Protein AF-A0A388TES0-F1 (afdb_monomer_lite)

Sequence (207 aa):
MWAAQKYGAENIFTVSFNYGQKHAVELDCAKTAAKLLGAAAHWVLNIPALKQIGDSALLTSADVNESKDGLPASFVPARNIIFLSQAAALAYKLDCANLITGVSEADYSGYPDCRGQTLKLLEQTLNAGLEANLEIVMPLLRKNKAEIWEMARQCGGTDGVELIREHTHTCYNGDHTTRHEWGYGCAKCPACQLRRKGYAEFRAKVK

InterPro domains:
  IPR014729 Rossmann-like alpha/beta/alpha sandwich fold [G3DSA:3.40.50.620] (1-207)
  IPR018317 Queuosine biosynthesis protein QueC [MF_01633] (2-207)
  IPR018317 Queuosine biosynthesis protein QueC [PF06508] (4-202)
  IPR018317 Queuosine biosynthesis protein QueC [PIRSF006293] (2-204)
  IPR018317 Queuosine biosynthesis protein QueC [PTHR42914] (9-205)
  IPR018317 Queuosine biosynthesis protein QueC [TIGR00364] (2-195)
  IPR018317 Queuosine biosynthesis protein QueC [cd01995] (2-202)

Secondary structure (DSSP, 8-state):
-HHHHHH-GGG-EEEEEES--S-THHHHHHHHHHHHTT-SEEEEEE-THHHHH---TTSSS--TT--BTTB-TT--TTHHHHHHHHHHHHHHHTT-SEEE----STT-SS-GGGSHHHHHHHHHHHHHHHT---EEE-TTTT--HHHHHHHHHHHHHHHHHHHHHHH----TT---SSEETTEES-S-SHHHHHHHHHHHHHHHH--

pLDDT: mean 88.17, std 15.06, range [42.84, 98.38]

Foldseek 3Di:
DVCCLVPNQLLAEEEAEAQPFLACLQVQLSQVLNVVSNHNYYYYHYRPVQVVQQPACSNPVDDQPDDDPQATSRDGALVLLVVVLVQLVVCLVVVHQEDEDAQEPQVDSPHPNSDPVNVVVSQVVSCVVSVGNHDYHHPHHHPALLRVLVVQCVRPNPVSQVSCQQRHDFESVNFQPDHDPLHTYPCPDPRNVRSVVSVVVNVVVVD

Organism: Termititenax aidoneus (NCBI:txid2218524)

Radius of gyration: 17.1 Å; chains: 1; bounding box: 39×45×46 Å

Structure (mmCIF, N/CA/C/O backbone):
data_AF-A0A388TES0-F1
#
_entry.id   AF-A0A388TES0-F1
#
loop_
_atom_site.group_PDB
_atom_site.id
_atom_site.type_symbol
_atom_site.label_atom_id
_atom_site.label_alt_id
_atom_site.label_comp_id
_atom_site.label_asym_id
_atom_site.label_entity_id
_atom_site.label_seq_id
_atom_site.pdbx_PDB_ins_code
_atom_site.Cartn_x
_atom_site.Cartn_y
_atom_site.Cartn_z
_atom_site.occupancy
_atom_site.B_iso_or_equiv
_atom_site.auth_seq_id
_atom_site.auth_comp_id
_atom_site.auth_asym_id
_atom_site.auth_atom_id
_atom_site.pdbx_PDB_model_num
ATOM 1 N N . MET A 1 1 ? -5.553 -7.276 -1.830 1.00 93.69 1 MET A N 1
ATOM 2 C CA . MET A 1 1 ? -5.655 -8.748 -1.952 1.00 93.69 1 MET A CA 1
ATOM 3 C C . MET A 1 1 ? -5.394 -9.451 -0.633 1.00 93.69 1 MET A C 1
ATOM 5 O O . MET A 1 1 ? -6.370 -9.858 -0.035 1.00 93.69 1 MET A O 1
ATOM 9 N N . TRP A 1 2 ? -4.157 -9.527 -0.124 1.00 96.69 2 TRP A N 1
ATOM 10 C CA . TRP A 1 2 ? -3.878 -10.225 1.148 1.00 96.69 2 TRP A CA 1
ATOM 11 C C . TRP A 1 2 ? -4.782 -9.799 2.311 1.00 96.69 2 TRP A C 1
ATOM 13 O O . TRP A 1 2 ? -5.365 -10.642 2.979 1.00 96.69 2 TRP A O 1
ATOM 23 N N . ALA A 1 3 ? -4.951 -8.487 2.506 1.00 96.62 3 ALA A N 1
ATOM 24 C CA . ALA A 1 3 ? -5.841 -7.963 3.539 1.00 96.62 3 ALA A CA 1
ATOM 25 C C . ALA A 1 3 ? -7.297 -8.412 3.327 1.00 96.62 3 ALA A C 1
ATOM 27 O O . ALA A 1 3 ? -7.918 -8.904 4.256 1.00 96.62 3 ALA A O 1
ATOM 28 N N . ALA A 1 4 ? -7.810 -8.324 2.096 1.00 95.31 4 ALA A N 1
ATOM 29 C CA . ALA A 1 4 ? -9.161 -8.771 1.755 1.00 95.31 4 ALA A CA 1
ATOM 30 C C . ALA A 1 4 ? -9.350 -10.284 1.969 1.00 95.31 4 ALA A C 1
ATOM 32 O O . ALA A 1 4 ? -10.379 -10.700 2.480 1.00 95.31 4 ALA A O 1
ATOM 33 N N . GLN A 1 5 ? -8.344 -11.106 1.654 1.00 95.19 5 GLN A N 1
ATOM 34 C CA . GLN A 1 5 ? -8.377 -12.547 1.927 1.00 95.19 5 GLN A CA 1
ATOM 35 C C . GLN A 1 5 ? -8.381 -12.848 3.433 1.00 95.19 5 GLN A C 1
ATOM 37 O O . GLN A 1 5 ? -9.033 -13.791 3.866 1.00 95.19 5 GLN A O 1
ATOM 42 N N . LYS A 1 6 ? -7.636 -12.069 4.228 1.00 96.31 6 LYS A N 1
ATOM 43 C CA . LYS A 1 6 ? -7.495 -12.286 5.673 1.00 96.31 6 LYS A CA 1
ATOM 44 C C . LYS A 1 6 ? -8.681 -11.752 6.484 1.00 96.31 6 LYS A C 1
ATOM 46 O O . LYS A 1 6 ? -9.046 -12.375 7.473 1.00 96.31 6 LYS A O 1
ATOM 51 N N . TYR A 1 7 ? -9.234 -10.605 6.098 1.00 96.62 7 TYR A N 1
ATOM 52 C CA . TYR A 1 7 ? -10.213 -9.861 6.898 1.00 96.62 7 TYR A CA 1
ATOM 53 C C . TYR A 1 7 ? -11.594 -9.726 6.230 1.00 96.62 7 TYR A C 1
ATOM 55 O O . TYR A 1 7 ? -12.511 -9.230 6.873 1.00 96.62 7 TYR A O 1
ATOM 63 N N . GLY A 1 8 ? -11.767 -10.164 4.977 1.00 97.00 8 GLY A N 1
ATOM 64 C CA . GLY A 1 8 ? -12.963 -9.889 4.166 1.00 97.00 8 GLY A CA 1
ATOM 65 C C . GLY A 1 8 ? -12.872 -8.520 3.487 1.00 97.00 8 GLY A C 1
ATOM 66 O O . GLY A 1 8 ? -12.461 -7.543 4.110 1.00 97.00 8 GLY A O 1
ATOM 67 N N . ALA A 1 9 ? -13.195 -8.436 2.194 1.00 95.62 9 ALA A N 1
ATOM 68 C CA . ALA A 1 9 ? -13.039 -7.209 1.400 1.00 95.62 9 ALA A CA 1
ATOM 69 C C . ALA A 1 9 ? -13.943 -6.067 1.899 1.00 95.62 9 ALA A C 1
ATOM 71 O O . ALA A 1 9 ? -13.518 -4.913 1.975 1.00 95.62 9 ALA A O 1
ATOM 72 N N . GLU A 1 10 ? -15.151 -6.421 2.323 1.00 96.12 10 GLU A N 1
ATOM 73 C CA . GLU A 1 10 ? -16.168 -5.558 2.916 1.00 96.12 10 GLU A CA 1
ATOM 74 C C . GLU A 1 10 ? -15.759 -4.955 4.268 1.00 96.12 10 GLU A C 1
ATOM 76 O O . GLU A 1 10 ? -16.360 -3.978 4.702 1.00 96.12 10 GLU A O 1
ATOM 81 N N . ASN A 1 11 ? -14.711 -5.491 4.905 1.00 97.31 11 ASN A N 1
ATOM 82 C CA . ASN A 1 11 ? -14.130 -4.959 6.143 1.00 97.31 11 ASN A CA 1
ATOM 83 C C . ASN A 1 11 ? -12.851 -4.145 5.887 1.00 97.31 11 ASN A C 1
ATOM 85 O O . ASN A 1 11 ? -12.180 -3.715 6.825 1.00 97.31 11 ASN A O 1
ATOM 89 N N . ILE A 1 12 ? -12.472 -3.939 4.620 1.00 98.00 12 ILE A N 1
ATOM 90 C CA . ILE A 1 12 ? -11.289 -3.160 4.259 1.00 98.00 12 ILE A CA 1
ATOM 91 C C . ILE A 1 12 ? -11.680 -1.733 3.900 1.00 98.00 12 ILE A C 1
ATOM 93 O O . ILE A 1 12 ? -12.309 -1.474 2.874 1.00 98.00 12 ILE A O 1
ATOM 97 N N . PHE A 1 13 ? -11.175 -0.786 4.682 1.00 98.31 13 PHE A N 1
ATOM 98 C CA . PHE A 1 13 ? -11.109 0.620 4.307 1.00 98.31 13 PHE A CA 1
ATOM 99 C C . PHE A 1 13 ? -9.715 0.931 3.774 1.00 98.31 13 PHE A C 1
ATOM 101 O O . PHE A 1 13 ? -8.704 0.529 4.348 1.00 98.31 13 PHE A O 1
ATOM 108 N N . THR A 1 14 ? -9.647 1.648 2.658 1.00 98.25 14 THR A N 1
ATOM 109 C CA . THR A 1 14 ? -8.373 2.071 2.068 1.00 98.25 14 THR A CA 1
ATOM 110 C C . THR A 1 14 ? -8.216 3.578 2.181 1.00 98.25 14 THR A C 1
ATOM 112 O O . THR A 1 14 ? -9.202 4.314 2.140 1.00 98.25 14 THR A O 1
ATOM 115 N N . VAL A 1 15 ? -6.975 4.042 2.315 1.00 98.00 15 VAL A N 1
ATOM 116 C CA . VAL A 1 15 ? -6.645 5.466 2.356 1.00 98.00 15 VAL A CA 1
ATOM 117 C C . VAL A 1 15 ? -5.480 5.768 1.421 1.00 98.00 15 VAL A C 1
ATOM 119 O O . VAL A 1 15 ? -4.473 5.061 1.408 1.00 98.00 15 VAL A O 1
ATOM 122 N N . SER A 1 16 ? -5.630 6.833 0.644 1.00 96.62 16 SER A N 1
ATOM 123 C CA . SER A 1 16 ? -4.576 7.463 -0.139 1.00 96.62 16 SER A CA 1
ATOM 124 C C . SER A 1 16 ? -4.289 8.860 0.394 1.00 96.62 16 SER A C 1
ATOM 126 O O . SER A 1 16 ? -5.159 9.531 0.949 1.00 96.62 16 SER A O 1
ATOM 128 N N . PHE A 1 17 ? -3.056 9.312 0.193 1.00 93.75 17 PHE A N 1
ATOM 129 C CA . PHE A 1 17 ? -2.595 10.616 0.644 1.00 93.75 17 PHE A CA 1
ATOM 130 C C . PHE A 1 17 ? -2.293 11.502 -0.555 1.00 93.75 17 PHE A C 1
ATOM 132 O O . PHE A 1 17 ? -1.447 11.172 -1.384 1.00 93.75 17 PHE A O 1
ATOM 139 N N . ASN A 1 18 ? -2.971 12.640 -0.631 1.00 91.38 18 ASN A N 1
ATOM 140 C CA . ASN A 1 18 ? -2.678 13.684 -1.597 1.00 91.38 18 ASN A CA 1
ATOM 141 C C . ASN A 1 18 ? -1.866 14.780 -0.907 1.00 91.38 18 ASN A C 1
ATOM 143 O O . ASN A 1 18 ? -2.406 15.622 -0.194 1.00 91.38 18 ASN A O 1
ATOM 147 N N . TYR A 1 19 ? -0.557 14.758 -1.101 1.00 85.62 19 TYR A N 1
ATOM 148 C CA . TYR A 1 19 ? 0.393 15.671 -0.472 1.00 85.62 19 TYR A CA 1
ATOM 149 C C . TYR A 1 19 ? 1.052 16.616 -1.484 1.00 85.62 19 TYR A C 1
ATOM 151 O O . TYR A 1 19 ? 2.100 17.200 -1.213 1.00 85.62 19 TYR A O 1
ATOM 159 N N . GLY A 1 20 ? 0.424 16.791 -2.651 1.00 76.62 20 GLY A N 1
ATOM 160 C CA . GLY A 1 20 ? 0.941 17.631 -3.729 1.00 76.62 20 GLY A CA 1
ATOM 161 C C . GLY A 1 20 ? 1.963 16.926 -4.620 1.00 76.62 20 GLY A C 1
ATOM 162 O O . GLY A 1 20 ? 2.784 17.603 -5.238 1.00 76.62 20 GLY A O 1
ATOM 163 N N . GLN A 1 21 ? 1.923 15.591 -4.683 1.00 74.69 21 GLN A N 1
ATOM 164 C CA . GLN A 1 21 ? 2.727 14.810 -5.619 1.00 74.69 21 GLN A CA 1
ATOM 165 C C . GLN A 1 21 ? 2.474 15.221 -7.082 1.00 74.69 21 GLN A C 1
ATOM 167 O O . GLN A 1 21 ? 1.373 15.617 -7.461 1.00 74.69 21 GLN A O 1
ATOM 172 N N . LYS A 1 22 ? 3.512 15.097 -7.917 1.00 68.00 22 LYS A N 1
ATOM 173 C CA . LYS A 1 22 ? 3.552 15.602 -9.302 1.00 68.00 22 LYS A CA 1
ATOM 174 C C . LYS A 1 22 ? 2.478 15.013 -10.227 1.00 68.00 22 LYS A C 1
ATOM 176 O O . LYS A 1 22 ? 2.020 15.696 -11.139 1.00 68.00 22 LYS A O 1
ATOM 181 N N . HIS A 1 23 ? 2.088 13.758 -10.014 1.00 69.88 23 HIS A N 1
ATOM 182 C CA . HIS A 1 23 ? 1.154 13.047 -10.883 1.00 69.88 23 HIS A CA 1
ATOM 183 C C . HIS A 1 23 ? -0.004 12.465 -10.069 1.00 69.88 23 HIS A C 1
ATOM 185 O O . HIS A 1 23 ? 0.215 11.683 -9.150 1.00 69.88 23 HIS A O 1
ATOM 191 N N . ALA A 1 24 ? -1.239 12.803 -10.448 1.00 82.00 24 ALA A N 1
ATOM 192 C CA . ALA A 1 24 ? -2.453 12.284 -9.809 1.00 82.00 24 ALA A CA 1
ATOM 193 C C . ALA A 1 24 ? -2.760 10.816 -10.169 1.00 82.00 24 ALA A C 1
ATOM 195 O O . ALA A 1 24 ? -3.591 10.183 -9.525 1.00 82.00 24 ALA A O 1
ATOM 196 N N . VAL A 1 25 ? -2.051 10.256 -11.156 1.00 90.44 25 VAL A N 1
ATOM 197 C CA . VAL A 1 25 ? -2.278 8.904 -11.687 1.00 90.44 25 VAL A CA 1
ATOM 198 C C . VAL A 1 25 ? -2.236 7.810 -10.618 1.00 90.44 25 VAL A C 1
ATOM 200 O O . VAL A 1 25 ? -2.973 6.831 -10.707 1.00 90.44 25 VAL A O 1
ATOM 203 N N . GLU A 1 26 ? -1.418 7.972 -9.575 1.00 90.25 26 GLU A N 1
ATOM 204 C CA . GLU A 1 26 ? -1.367 7.008 -8.475 1.00 90.25 26 GLU A CA 1
ATOM 205 C C . GLU A 1 26 ? -2.658 6.986 -7.647 1.00 90.25 26 GLU A C 1
ATOM 207 O O . GLU A 1 26 ? -3.070 5.914 -7.206 1.00 90.25 26 GLU A O 1
ATOM 212 N N . LEU A 1 27 ? -3.327 8.135 -7.485 1.00 93.44 27 LEU A N 1
ATOM 213 C CA . LEU A 1 27 ? -4.602 8.241 -6.773 1.00 93.44 27 LEU A CA 1
ATOM 214 C C . LEU A 1 27 ? -5.725 7.602 -7.595 1.00 93.44 27 LEU A C 1
ATOM 216 O O . LEU A 1 27 ? -6.541 6.859 -7.050 1.00 93.44 27 LEU A O 1
ATOM 220 N N . ASP A 1 28 ? -5.725 7.819 -8.912 1.00 94.12 28 ASP A N 1
ATOM 221 C CA . ASP A 1 28 ? -6.692 7.198 -9.823 1.00 94.12 28 ASP A CA 1
ATOM 222 C C . ASP A 1 28 ? -6.534 5.671 -9.864 1.00 94.12 28 ASP A C 1
ATOM 224 O O . ASP A 1 28 ? -7.521 4.929 -9.783 1.00 94.12 28 ASP A O 1
ATOM 228 N N . CYS A 1 29 ? -5.289 5.185 -9.910 1.00 95.88 29 CYS A N 1
ATOM 229 C CA . CYS A 1 29 ? -4.985 3.759 -9.812 1.00 95.88 29 CYS A CA 1
ATOM 230 C C . CYS A 1 29 ? -5.419 3.187 -8.458 1.00 95.88 29 CYS A C 1
ATOM 232 O O . CYS A 1 29 ? -6.066 2.144 -8.417 1.00 95.88 29 CYS A O 1
ATOM 234 N N . ALA A 1 30 ? -5.120 3.870 -7.347 1.00 95.81 30 ALA A N 1
ATOM 235 C CA . ALA A 1 30 ? -5.493 3.418 -6.007 1.00 95.81 30 ALA A CA 1
ATOM 236 C C . ALA A 1 30 ? -7.015 3.310 -5.843 1.00 95.81 30 ALA A C 1
ATOM 238 O O . ALA A 1 30 ? -7.511 2.288 -5.364 1.00 95.81 30 ALA A O 1
ATOM 239 N N . LYS A 1 31 ? -7.762 4.311 -6.319 1.00 96.19 31 LYS A N 1
ATOM 240 C CA . LYS A 1 31 ? -9.229 4.298 -6.334 1.00 96.19 31 LYS A CA 1
ATOM 241 C C . LYS A 1 31 ? -9.777 3.140 -7.169 1.00 96.19 31 LYS A C 1
ATOM 243 O O . LYS A 1 31 ? -10.697 2.445 -6.736 1.00 96.19 31 LYS A O 1
ATOM 248 N N . THR A 1 32 ? -9.207 2.918 -8.352 1.00 96.81 32 THR A N 1
ATOM 249 C CA . THR A 1 32 ? -9.606 1.823 -9.249 1.00 96.81 32 THR A CA 1
ATOM 250 C C . THR A 1 32 ? -9.333 0.463 -8.612 1.00 96.81 32 THR A C 1
ATOM 252 O O . THR A 1 32 ? -10.2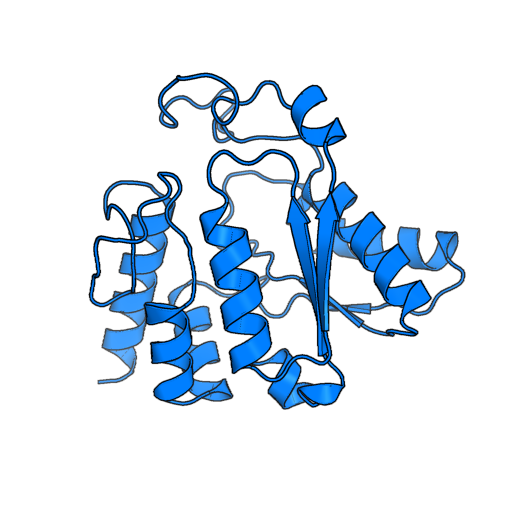32 -0.372 -8.537 1.00 96.81 32 THR A O 1
ATOM 255 N N . ALA A 1 33 ? -8.130 0.257 -8.076 1.00 96.06 33 ALA A N 1
ATOM 256 C CA . ALA A 1 33 ? -7.746 -0.977 -7.406 1.00 96.06 33 ALA A CA 1
ATOM 257 C C . ALA A 1 33 ? -8.608 -1.251 -6.165 1.00 96.06 33 ALA A C 1
ATOM 259 O O . ALA A 1 33 ? -9.054 -2.380 -5.980 1.00 96.06 33 ALA A O 1
ATOM 260 N N . ALA A 1 34 ? -8.897 -0.237 -5.342 1.00 96.69 34 ALA A N 1
ATOM 261 C CA . ALA A 1 34 ? -9.775 -0.377 -4.179 1.00 96.69 34 ALA A CA 1
ATOM 262 C C . ALA A 1 34 ? -11.180 -0.852 -4.582 1.00 96.69 34 ALA A C 1
ATOM 264 O O . ALA A 1 34 ? -11.711 -1.781 -3.974 1.00 96.69 34 ALA A O 1
ATOM 265 N N . LYS A 1 35 ? -11.745 -0.273 -5.652 1.00 96.94 35 LYS A N 1
ATOM 266 C CA . LYS A 1 35 ? -13.044 -0.684 -6.201 1.00 96.94 35 LYS A CA 1
ATOM 267 C C . LYS A 1 35 ? -13.019 -2.124 -6.720 1.00 96.94 35 LYS A C 1
ATOM 269 O O . LYS A 1 35 ? -13.906 -2.898 -6.385 1.00 96.94 35 LYS A O 1
ATOM 274 N N . LEU A 1 36 ? -12.016 -2.484 -7.524 1.00 96.25 36 LEU A N 1
ATOM 275 C CA . LEU A 1 36 ? -11.888 -3.833 -8.093 1.00 96.25 36 LEU A CA 1
ATOM 276 C C . LEU A 1 36 ? -11.682 -4.907 -7.018 1.00 96.25 36 LEU A C 1
ATOM 278 O O . LEU A 1 36 ? -12.119 -6.039 -7.188 1.00 96.25 36 LEU A O 1
ATOM 282 N N . LEU A 1 37 ? -11.039 -4.547 -5.908 1.00 95.44 37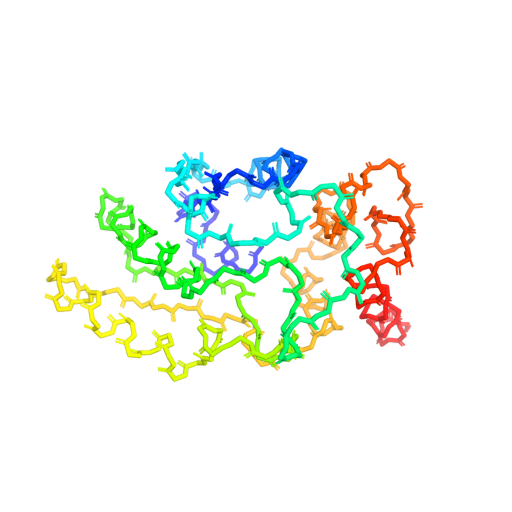 LEU A N 1
ATOM 283 C CA . LEU A 1 37 ? -10.821 -5.434 -4.766 1.00 95.44 37 LEU A CA 1
ATOM 284 C C . LEU A 1 37 ? -12.003 -5.486 -3.789 1.00 95.44 37 LEU A C 1
ATOM 286 O O . LEU A 1 37 ? -11.906 -6.211 -2.803 1.00 95.44 37 LEU A O 1
ATOM 290 N N . GLY A 1 38 ? -13.082 -4.734 -4.035 1.00 96.75 38 GLY A N 1
ATOM 291 C CA . GLY A 1 38 ? -14.282 -4.740 -3.197 1.00 96.75 38 GLY A CA 1
ATOM 292 C C . GLY A 1 38 ? -14.112 -4.067 -1.833 1.00 96.75 38 GLY A C 1
ATOM 293 O O . GLY A 1 38 ? -14.826 -4.425 -0.903 1.00 96.75 38 GLY A O 1
ATOM 294 N N . ALA A 1 39 ? -13.171 -3.126 -1.691 1.00 97.44 39 ALA A N 1
ATOM 295 C CA . ALA A 1 39 ? -12.990 -2.390 -0.440 1.00 97.44 39 ALA A CA 1
ATOM 296 C C . ALA A 1 39 ? -14.262 -1.608 -0.066 1.00 97.44 39 ALA A C 1
ATOM 298 O O . ALA A 1 39 ? -14.888 -0.985 -0.926 1.00 97.44 39 ALA A O 1
ATOM 299 N N . ALA A 1 40 ? -14.591 -1.580 1.226 1.00 97.62 40 ALA A N 1
ATOM 300 C CA . ALA A 1 40 ? -15.771 -0.914 1.775 1.00 97.62 40 ALA A CA 1
ATOM 301 C C . ALA A 1 40 ? -15.815 0.582 1.435 1.00 97.62 40 ALA A C 1
ATOM 303 O O . ALA A 1 40 ? -16.859 1.134 1.087 1.00 97.62 40 ALA A O 1
ATOM 304 N N . ALA A 1 41 ? -14.657 1.243 1.516 1.00 97.56 41 ALA A N 1
ATOM 305 C CA . ALA A 1 41 ? -14.484 2.611 1.057 1.00 97.56 41 ALA A CA 1
ATOM 306 C C . ALA A 1 41 ? -13.027 2.913 0.688 1.00 97.56 41 ALA A C 1
ATOM 308 O O . ALA A 1 41 ? -12.080 2.254 1.136 1.00 97.56 41 ALA A O 1
ATOM 309 N N . HIS A 1 42 ? -12.858 3.977 -0.094 1.00 98.06 42 HIS A N 1
ATOM 310 C CA . HIS A 1 42 ? -11.566 4.571 -0.404 1.00 98.06 42 HIS A CA 1
ATOM 311 C C . HIS A 1 42 ? -11.556 6.047 -0.001 1.00 98.06 42 HIS A C 1
ATOM 313 O O . HIS A 1 42 ? -12.302 6.853 -0.557 1.00 98.06 42 HIS A O 1
ATOM 319 N N . TRP A 1 43 ? -10.710 6.390 0.967 1.00 97.88 43 TRP A N 1
ATOM 320 C CA . TRP A 1 43 ? -10.511 7.748 1.460 1.00 97.88 43 TRP A CA 1
ATOM 321 C C . TRP A 1 43 ? -9.313 8.395 0.775 1.00 97.88 43 TRP A C 1
ATOM 323 O O . TRP A 1 43 ? -8.289 7.753 0.564 1.00 97.88 43 TRP A O 1
ATOM 333 N N . VAL A 1 44 ? -9.410 9.693 0.499 1.00 96.56 44 VAL A N 1
ATOM 334 C CA . VAL A 1 44 ? -8.264 10.506 0.081 1.00 96.56 44 VAL A CA 1
ATOM 335 C C . VAL A 1 44 ? -8.080 11.619 1.103 1.00 96.56 44 VAL A C 1
ATOM 337 O O . VAL A 1 44 ? -8.946 12.480 1.246 1.00 96.56 44 VAL A O 1
ATOM 340 N N . LEU A 1 45 ? -6.964 11.589 1.832 1.00 95.62 45 LEU A N 1
ATOM 341 C CA . LEU A 1 45 ? -6.603 12.620 2.802 1.00 95.62 45 LEU A CA 1
ATOM 342 C C . LEU A 1 45 ? -5.637 13.617 2.158 1.00 95.62 45 LEU A C 1
ATOM 344 O O . LEU A 1 45 ? -4.583 13.236 1.647 1.00 95.62 45 LEU A O 1
ATOM 348 N N . ASN A 1 46 ? -6.001 14.898 2.180 1.00 93.31 46 ASN A N 1
ATOM 349 C CA . ASN A 1 46 ? -5.166 15.972 1.648 1.00 93.31 46 ASN A CA 1
ATOM 350 C C . ASN A 1 46 ? -4.182 16.460 2.722 1.00 93.31 46 ASN A C 1
ATOM 352 O O . ASN A 1 46 ? -4.603 16.874 3.798 1.00 93.31 46 ASN A O 1
ATOM 356 N N . ILE A 1 47 ? -2.884 16.467 2.411 1.00 90.50 47 ILE A N 1
ATOM 357 C CA . ILE A 1 47 ? -1.799 16.871 3.318 1.00 90.50 47 ILE A CA 1
ATOM 358 C C . ILE A 1 47 ? -0.921 17.939 2.644 1.00 90.50 47 ILE A C 1
ATOM 360 O O . ILE A 1 47 ? 0.258 17.707 2.362 1.00 90.50 47 ILE A O 1
ATOM 364 N N . PRO A 1 48 ? -1.467 19.133 2.355 1.00 83.62 48 PRO A N 1
ATOM 365 C CA . PRO A 1 48 ? -0.744 20.171 1.620 1.00 83.62 48 PRO A CA 1
ATOM 366 C C . PRO A 1 48 ? 0.494 20.693 2.363 1.00 83.62 48 PRO A C 1
ATOM 368 O O . PRO A 1 48 ? 1.417 21.192 1.727 1.00 83.62 48 PRO A O 1
ATOM 371 N N . ALA A 1 49 ? 0.551 20.550 3.692 1.00 85.06 49 ALA A N 1
ATOM 372 C CA . ALA A 1 49 ? 1.702 20.961 4.496 1.00 85.06 49 ALA A CA 1
ATOM 373 C C . ALA A 1 49 ? 2.999 20.233 4.098 1.00 85.06 49 ALA A C 1
ATOM 375 O O . ALA A 1 49 ? 4.068 20.833 4.124 1.00 85.06 49 ALA A O 1
ATOM 376 N N . LEU A 1 50 ? 2.927 18.975 3.646 1.00 83.00 50 LEU A N 1
ATOM 377 C CA . LEU A 1 50 ? 4.117 18.230 3.211 1.00 83.00 50 LEU A CA 1
ATOM 378 C C . LEU A 1 50 ? 4.781 18.843 1.973 1.00 83.00 50 LEU A C 1
ATOM 380 O O . LEU A 1 50 ? 5.998 18.759 1.837 1.00 83.00 50 LEU A O 1
ATOM 384 N N . LYS A 1 51 ? 4.006 19.509 1.110 1.00 78.00 51 LYS A N 1
ATOM 385 C CA . LYS A 1 51 ? 4.541 20.280 -0.018 1.00 78.00 51 LYS A CA 1
ATOM 386 C C . LYS A 1 51 ? 5.328 21.511 0.443 1.00 78.00 51 LYS A C 1
ATOM 388 O O . LYS A 1 51 ? 6.238 21.931 -0.253 1.00 78.00 51 LYS A O 1
ATOM 393 N N . GLN A 1 52 ? 4.973 22.089 1.590 1.00 77.00 52 GLN A N 1
ATOM 394 C CA . GLN A 1 52 ? 5.674 23.245 2.162 1.00 77.00 52 GLN A CA 1
ATOM 395 C C . GLN A 1 52 ? 6.939 22.827 2.922 1.00 77.00 52 GLN A C 1
ATOM 397 O O . GLN A 1 52 ? 7.895 23.587 2.977 1.00 77.00 52 GLN A O 1
ATOM 402 N N . ILE A 1 53 ? 6.931 21.627 3.513 1.00 75.06 53 ILE A N 1
ATOM 403 C CA . ILE A 1 53 ? 8.052 21.074 4.288 1.00 75.06 53 ILE A CA 1
ATOM 404 C C . ILE A 1 53 ? 9.123 20.453 3.374 1.00 75.06 53 ILE A C 1
ATOM 406 O O . ILE A 1 53 ? 10.293 20.390 3.742 1.00 75.06 53 ILE A O 1
ATOM 410 N N . GLY A 1 54 ? 8.735 19.937 2.206 1.00 66.19 54 GLY A N 1
ATOM 411 C CA . GLY A 1 54 ? 9.659 19.289 1.280 1.00 66.19 54 GLY A CA 1
ATOM 412 C C . GLY A 1 54 ? 10.397 20.276 0.374 1.00 66.19 54 GLY A C 1
ATOM 413 O O . GLY A 1 54 ? 9.776 20.888 -0.484 1.00 66.19 54 GLY A O 1
ATOM 414 N N . ASP A 1 55 ? 11.730 20.302 0.443 1.00 58.19 55 ASP A N 1
ATOM 415 C CA . ASP A 1 55 ? 12.622 20.992 -0.518 1.00 58.19 55 ASP A CA 1
ATOM 416 C C . ASP A 1 55 ? 12.839 20.196 -1.836 1.00 58.19 55 ASP A C 1
ATOM 418 O O . ASP A 1 55 ? 13.828 20.362 -2.548 1.00 58.19 55 ASP A O 1
ATOM 422 N N . SER A 1 56 ? 11.948 19.251 -2.153 1.00 52.12 56 SER A N 1
ATOM 423 C CA . SER A 1 56 ? 12.230 18.119 -3.052 1.00 52.12 56 SER A CA 1
ATOM 424 C C . SER A 1 56 ? 11.997 18.436 -4.550 1.00 52.12 56 SER A C 1
ATOM 426 O O . SER A 1 56 ? 11.010 19.085 -4.900 1.00 52.12 56 SER A O 1
ATOM 428 N N . ALA A 1 57 ? 12.815 17.887 -5.462 1.00 48.12 57 ALA A N 1
ATOM 429 C CA . ALA A 1 57 ? 12.710 18.001 -6.932 1.00 48.12 57 ALA A CA 1
ATOM 430 C C . ALA A 1 57 ? 11.430 17.387 -7.548 1.00 48.12 57 ALA A C 1
ATOM 432 O O . ALA A 1 57 ? 11.232 17.409 -8.758 1.00 48.12 57 ALA A O 1
ATOM 433 N N . LEU A 1 58 ? 10.517 16.842 -6.737 1.00 45.31 58 LEU A N 1
ATOM 434 C CA . LEU A 1 58 ? 9.139 16.577 -7.172 1.00 45.31 58 LEU A CA 1
ATOM 435 C C . LEU A 1 58 ? 8.275 17.851 -7.226 1.00 45.31 58 LEU A C 1
ATOM 437 O O . LEU A 1 58 ? 7.161 17.801 -7.747 1.00 45.31 58 LEU A O 1
ATOM 441 N N . LEU A 1 59 ? 8.777 18.970 -6.693 1.00 46.38 59 LEU A N 1
ATOM 442 C CA . LEU A 1 59 ? 8.104 20.270 -6.605 1.00 46.38 59 LEU A CA 1
ATOM 443 C C . LEU A 1 59 ? 8.787 21.360 -7.450 1.00 46.38 59 LEU A C 1
ATOM 445 O O . LEU A 1 59 ? 8.190 22.410 -7.684 1.00 46.38 59 LEU A O 1
ATOM 449 N N . THR A 1 60 ? 9.992 21.094 -7.959 1.00 42.84 60 THR A N 1
ATOM 450 C CA . THR A 1 60 ? 10.741 21.929 -8.910 1.00 42.84 60 THR A CA 1
ATOM 451 C C . THR A 1 60 ? 11.084 21.105 -10.158 1.00 42.84 60 THR A C 1
ATOM 453 O O . THR A 1 60 ? 11.124 19.884 -10.117 1.00 42.84 60 THR A O 1
ATOM 456 N N . SER A 1 61 ? 11.276 21.736 -11.315 1.00 43.16 61 SER A N 1
ATOM 457 C CA . SER A 1 61 ? 11.443 21.087 -12.630 1.00 43.16 61 SER A CA 1
ATOM 458 C C . SER A 1 61 ? 12.764 20.318 -12.841 1.00 43.16 61 SER A C 1
ATOM 460 O O . SER A 1 61 ? 13.166 20.122 -13.986 1.00 43.16 61 SER A O 1
ATOM 462 N N . ALA A 1 62 ? 13.460 19.908 -11.779 1.00 46.09 62 ALA A N 1
ATOM 463 C CA . ALA A 1 62 ? 14.769 19.261 -11.861 1.00 46.09 62 ALA A CA 1
ATOM 464 C C . ALA A 1 62 ? 14.666 17.729 -11.988 1.00 46.09 62 ALA A C 1
ATOM 466 O O . ALA A 1 62 ? 13.733 17.099 -11.488 1.00 46.09 62 ALA A O 1
ATOM 467 N N . ASP A 1 63 ? 15.636 17.132 -12.682 1.00 47.84 63 ASP A N 1
ATOM 468 C CA . ASP A 1 63 ? 15.732 15.689 -12.906 1.00 47.84 63 ASP A CA 1
ATOM 469 C C . ASP A 1 63 ? 15.929 14.923 -11.583 1.00 47.84 63 ASP A C 1
ATOM 471 O O . ASP A 1 63 ? 16.728 15.308 -10.732 1.00 47.84 63 ASP A O 1
ATOM 475 N N . VAL A 1 64 ? 15.249 13.781 -11.426 1.00 53.81 64 VAL A N 1
ATOM 476 C CA . VAL A 1 64 ? 15.224 12.947 -10.194 1.00 53.81 64 VAL A CA 1
ATOM 477 C C . VAL A 1 64 ? 16.570 12.229 -9.929 1.00 53.81 64 VAL A C 1
ATOM 479 O O . VAL A 1 64 ? 16.672 11.382 -9.044 1.00 53.81 64 VAL A O 1
ATOM 482 N N . ASN A 1 65 ? 17.614 12.544 -10.699 1.00 50.41 65 ASN A N 1
ATOM 483 C CA . ASN A 1 65 ? 18.887 11.821 -10.715 1.00 50.41 65 ASN A CA 1
ATOM 484 C C . ASN A 1 65 ? 19.928 12.331 -9.703 1.00 50.41 65 ASN A C 1
ATOM 486 O O . ASN A 1 65 ? 20.949 11.668 -9.537 1.00 50.41 65 ASN A O 1
ATOM 490 N N . GLU A 1 66 ? 19.693 13.447 -9.007 1.00 44.91 66 GLU A N 1
ATOM 491 C CA . GLU A 1 66 ? 20.654 13.989 -8.035 1.00 44.91 66 GLU A CA 1
ATOM 492 C C . GLU A 1 66 ? 20.142 13.867 -6.592 1.00 44.91 66 GLU A C 1
ATOM 494 O O . GLU A 1 66 ? 19.171 14.502 -6.183 1.00 44.91 66 GLU A O 1
ATOM 499 N N . SER A 1 67 ? 20.803 13.010 -5.811 1.00 47.94 67 SER A N 1
ATOM 500 C CA . SER A 1 67 ? 20.581 12.851 -4.372 1.00 47.94 67 SER A CA 1
ATOM 501 C C . SER A 1 67 ? 21.441 13.828 -3.572 1.00 47.94 67 SER A C 1
ATOM 503 O O . SER A 1 67 ? 22.654 13.877 -3.783 1.00 47.94 67 SER A O 1
ATOM 505 N N . LYS A 1 68 ? 20.862 14.505 -2.577 1.00 43.94 68 LYS A N 1
ATOM 506 C CA . LYS A 1 68 ? 21.626 15.077 -1.455 1.00 43.94 68 LYS A CA 1
ATOM 507 C C . LYS A 1 68 ? 21.750 13.995 -0.377 1.00 43.94 68 LYS A C 1
ATOM 509 O O . LYS A 1 68 ? 20.766 13.320 -0.082 1.00 43.94 68 LYS A O 1
ATOM 514 N N . ASP A 1 69 ? 22.952 13.776 0.152 1.00 53.00 69 ASP A N 1
ATOM 515 C CA . ASP A 1 69 ? 23.224 12.823 1.246 1.00 53.00 69 ASP A CA 1
ATOM 516 C C . ASP A 1 69 ? 22.761 11.368 0.990 1.00 53.00 69 ASP A C 1
ATOM 518 O O . ASP A 1 69 ? 22.441 10.623 1.916 1.00 53.00 69 ASP A O 1
ATOM 522 N N . GLY A 1 70 ? 22.712 10.944 -0.280 1.00 54.56 70 GLY A N 1
ATOM 523 C CA . GLY A 1 70 ? 22.285 9.595 -0.682 1.00 54.56 70 GLY A CA 1
ATOM 524 C C . GLY A 1 70 ? 20.770 9.350 -0.641 1.00 54.56 70 GLY A C 1
ATOM 525 O O . GLY A 1 70 ? 20.331 8.229 -0.899 1.00 54.56 70 GLY A O 1
ATOM 526 N N . LEU A 1 71 ? 19.962 10.377 -0.354 1.00 56.22 71 LEU A N 1
ATOM 527 C CA . LEU A 1 71 ? 18.501 10.295 -0.351 1.00 56.22 71 LEU A CA 1
ATOM 528 C C . LEU A 1 71 ? 17.920 10.768 -1.696 1.00 56.22 71 LEU A C 1
ATOM 530 O O . LEU A 1 71 ? 18.424 11.734 -2.273 1.00 56.22 71 LEU A O 1
ATOM 534 N N . PRO A 1 72 ? 16.853 10.125 -2.214 1.00 56.16 72 PRO A N 1
ATOM 535 C CA . PRO A 1 72 ? 16.210 10.551 -3.453 1.00 56.16 72 PRO A CA 1
ATOM 536 C C . PRO A 1 72 ? 15.783 12.018 -3.408 1.00 56.16 72 PRO A C 1
ATOM 538 O O . PRO A 1 72 ? 15.315 12.501 -2.377 1.00 56.16 72 PRO A O 1
ATOM 541 N N . ALA A 1 73 ? 15.813 12.691 -4.558 1.00 53.72 73 ALA A N 1
ATOM 542 C CA . ALA A 1 73 ? 15.367 14.078 -4.697 1.00 53.72 73 ALA A CA 1
ATOM 543 C C . ALA A 1 73 ? 13.887 14.306 -4.314 1.00 53.72 73 ALA A C 1
ATOM 545 O O . ALA A 1 73 ? 13.446 15.443 -4.252 1.00 53.72 73 ALA A O 1
ATOM 546 N N . SER A 1 74 ? 13.125 13.237 -4.053 1.00 55.62 74 SER A N 1
ATOM 547 C CA . SER A 1 74 ? 11.748 13.198 -3.545 1.00 55.62 74 SER A CA 1
ATOM 548 C C . SER A 1 74 ? 11.634 13.100 -2.014 1.00 55.62 74 SER A C 1
ATOM 550 O O . SER A 1 74 ? 10.569 12.750 -1.498 1.00 55.62 74 SER A O 1
ATOM 552 N N . PHE A 1 75 ? 12.733 13.270 -1.276 1.00 66.31 75 PHE A N 1
ATOM 553 C CA . PHE A 1 75 ? 12.757 13.078 0.170 1.00 66.31 75 PHE A CA 1
ATOM 554 C C . PHE A 1 75 ? 11.919 14.136 0.896 1.00 66.31 75 PHE A C 1
ATOM 556 O O . PHE A 1 75 ? 12.122 15.336 0.734 1.00 66.31 75 PHE A O 1
ATOM 563 N N . VAL A 1 76 ? 10.998 13.666 1.736 1.00 73.00 76 VAL A N 1
ATOM 564 C CA . VAL A 1 76 ? 10.281 14.481 2.718 1.00 73.00 76 VAL A CA 1
ATOM 565 C C . VAL A 1 76 ? 10.496 13.814 4.078 1.00 73.00 76 VAL A C 1
ATOM 567 O O . VAL A 1 76 ? 10.178 12.625 4.209 1.00 73.00 76 VAL A O 1
ATOM 570 N N . PRO A 1 77 ? 11.065 14.516 5.073 1.00 77.88 77 PRO A N 1
ATOM 571 C CA . PRO A 1 77 ? 11.396 13.914 6.359 1.00 77.88 77 PRO A CA 1
ATOM 572 C C . PRO A 1 77 ? 10.142 13.405 7.076 1.00 77.88 77 PRO A C 1
ATOM 574 O O . PRO A 1 77 ? 9.110 14.072 7.089 1.00 77.88 77 PRO A O 1
ATOM 577 N N . ALA A 1 78 ? 10.248 12.217 7.684 1.00 85.75 78 ALA A N 1
ATOM 578 C CA . ALA A 1 78 ? 9.199 11.591 8.498 1.00 85.75 78 ALA A CA 1
ATOM 579 C C . ALA A 1 78 ? 7.831 11.441 7.799 1.00 85.75 78 ALA A C 1
ATOM 581 O O . ALA A 1 78 ? 6.791 11.343 8.458 1.00 85.75 78 ALA A O 1
ATOM 582 N N . ARG A 1 79 ? 7.808 11.399 6.463 1.00 87.69 79 ARG A N 1
ATOM 583 C CA . ARG A 1 79 ? 6.569 11.339 5.682 1.00 87.69 79 ARG A CA 1
ATOM 584 C C . ARG A 1 79 ? 5.701 10.138 6.064 1.00 87.69 79 ARG A C 1
ATOM 586 O O . ARG A 1 79 ? 4.493 10.299 6.218 1.00 87.69 79 ARG A O 1
ATOM 593 N N . ASN A 1 80 ? 6.290 8.957 6.257 1.00 90.56 80 ASN A N 1
ATOM 594 C CA . ASN A 1 80 ? 5.512 7.769 6.616 1.00 90.56 80 ASN A CA 1
ATOM 595 C C . ASN A 1 80 ? 4.946 7.855 8.034 1.00 90.56 80 ASN A C 1
ATOM 597 O O . ASN A 1 80 ? 3.846 7.366 8.269 1.00 90.56 80 ASN A O 1
ATOM 601 N N . ILE A 1 81 ? 5.647 8.521 8.956 1.00 94.81 81 ILE A N 1
ATOM 602 C CA . ILE A 1 81 ? 5.125 8.790 10.302 1.00 94.81 81 ILE A CA 1
ATOM 603 C C . ILE A 1 81 ? 3.880 9.676 10.192 1.00 94.81 81 ILE A C 1
ATOM 605 O O . ILE A 1 81 ? 2.833 9.333 10.730 1.00 94.81 81 ILE A O 1
ATOM 609 N N . ILE A 1 82 ? 3.949 10.763 9.418 1.00 94.56 82 ILE A N 1
ATOM 610 C CA . ILE A 1 82 ? 2.823 11.689 9.207 1.00 94.56 82 ILE A CA 1
ATOM 611 C C . ILE A 1 82 ? 1.625 10.991 8.546 1.00 94.56 82 ILE A C 1
ATOM 613 O O . ILE A 1 82 ? 0.475 11.241 8.919 1.00 94.56 82 ILE A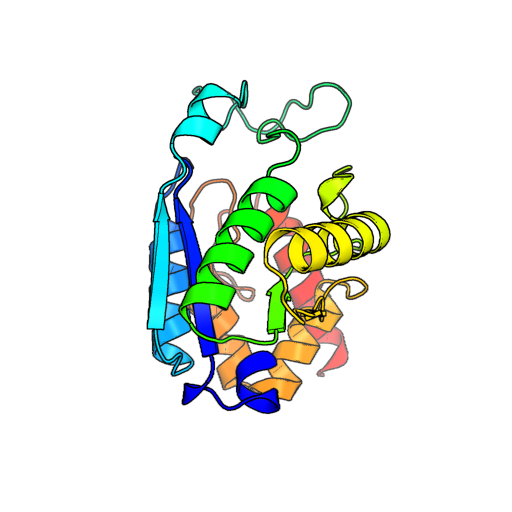 O 1
ATOM 617 N N . PHE A 1 83 ? 1.876 10.115 7.572 1.00 95.25 83 PHE A N 1
ATOM 618 C CA . PHE A 1 83 ? 0.836 9.314 6.927 1.00 95.25 83 PHE A CA 1
ATOM 619 C C . PHE A 1 83 ? 0.170 8.352 7.905 1.00 95.25 83 PHE A C 1
ATOM 621 O O . PHE A 1 83 ? -1.056 8.326 8.000 1.00 95.25 83 PHE A O 1
ATOM 628 N N . LEU A 1 84 ? 0.960 7.588 8.658 1.00 97.06 84 LEU A N 1
ATOM 629 C CA . LEU A 1 84 ? 0.433 6.588 9.580 1.00 97.06 84 LEU A CA 1
ATOM 630 C C . LEU A 1 84 ? -0.297 7.221 10.765 1.00 97.06 84 LEU A C 1
ATOM 632 O O . LEU A 1 84 ? -1.324 6.688 11.167 1.00 97.06 84 LEU A O 1
ATOM 636 N N . SER A 1 85 ? 0.134 8.385 11.255 1.00 97.44 85 SER A N 1
ATOM 637 C CA . SER A 1 85 ? -0.608 9.119 12.287 1.00 97.44 85 SER A CA 1
ATOM 638 C C . SER A 1 85 ? -1.999 9.547 11.814 1.00 97.44 85 SER A C 1
ATOM 640 O O . SER A 1 85 ? -2.977 9.411 12.545 1.00 97.44 85 SER A O 1
ATOM 642 N N . GLN A 1 86 ? -2.125 10.010 10.568 1.00 97.69 86 GLN A N 1
ATOM 643 C CA . GLN A 1 86 ? -3.430 10.358 9.994 1.00 97.69 86 GLN A CA 1
ATOM 644 C C . GLN A 1 86 ? -4.275 9.124 9.676 1.00 97.69 86 GLN A C 1
ATOM 646 O O . GLN A 1 86 ? -5.484 9.130 9.903 1.00 97.69 86 GLN A O 1
ATOM 651 N N . ALA A 1 87 ? -3.647 8.052 9.189 1.00 98.00 87 ALA A N 1
ATOM 652 C CA . ALA A 1 87 ? -4.327 6.782 8.973 1.00 98.00 87 ALA A CA 1
ATOM 653 C C . ALA A 1 87 ? -4.857 6.193 10.284 1.00 98.00 87 ALA A C 1
ATOM 655 O O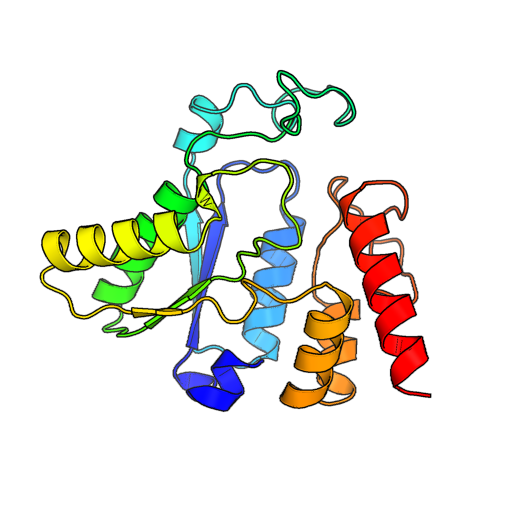 . ALA A 1 87 ? -5.948 5.642 10.286 1.00 98.00 87 ALA A O 1
ATOM 656 N N . ALA A 1 88 ? -4.126 6.340 11.390 1.00 98.25 88 ALA A N 1
ATOM 657 C CA . ALA A 1 88 ? -4.554 5.889 12.709 1.00 98.25 88 ALA A CA 1
ATOM 658 C C . ALA A 1 88 ? -5.746 6.695 13.238 1.00 98.25 88 ALA A C 1
ATOM 660 O O . ALA A 1 88 ? -6.698 6.105 13.737 1.00 98.25 88 ALA A O 1
ATOM 661 N N . ALA A 1 89 ? -5.760 8.019 13.052 1.00 97.94 89 ALA A N 1
ATOM 662 C CA . ALA A 1 89 ? -6.935 8.833 13.375 1.00 97.94 89 ALA A CA 1
ATOM 663 C C . ALA A 1 89 ? -8.166 8.427 12.539 1.00 97.94 89 ALA A C 1
ATOM 665 O O . ALA A 1 89 ? -9.287 8.374 13.048 1.00 97.94 89 ALA A O 1
ATOM 666 N N . LEU A 1 90 ? -7.967 8.097 11.257 1.00 98.06 90 LEU A N 1
ATOM 667 C CA . LEU A 1 90 ? -9.032 7.558 10.412 1.00 98.06 90 LEU A CA 1
ATOM 668 C C . LEU A 1 90 ? -9.471 6.157 10.865 1.00 98.06 90 LEU A C 1
ATOM 670 O O . LEU A 1 90 ? -10.668 5.896 10.919 1.00 98.06 90 LEU A O 1
ATOM 674 N N . ALA A 1 91 ? -8.530 5.278 11.211 1.00 97.62 91 ALA A N 1
ATOM 675 C CA . ALA A 1 91 ? -8.810 3.943 11.728 1.00 97.62 91 ALA A CA 1
ATOM 676 C C . ALA A 1 91 ? -9.631 4.018 13.021 1.00 97.62 91 ALA A C 1
ATOM 678 O O . ALA A 1 91 ? -10.625 3.315 13.132 1.00 97.62 91 ALA A O 1
ATOM 679 N N . TYR A 1 92 ? -9.292 4.935 13.930 1.00 97.44 92 TYR A N 1
ATOM 680 C CA . TYR A 1 92 ? -10.067 5.211 15.140 1.00 97.44 92 TYR A CA 1
ATOM 681 C C . TYR A 1 92 ? -11.507 5.630 14.812 1.00 97.44 92 TYR A C 1
ATOM 683 O O . TYR A 1 92 ? -12.458 5.057 15.331 1.00 97.44 92 TYR A O 1
ATOM 691 N N . LYS A 1 93 ? -11.691 6.583 13.884 1.00 96.94 93 LYS A N 1
ATOM 692 C CA . LYS A 1 93 ? -13.027 7.010 13.426 1.00 96.94 93 LYS A CA 1
ATOM 693 C C . LYS A 1 93 ? -13.855 5.853 12.850 1.00 96.94 93 LYS A C 1
ATOM 695 O O . LYS A 1 93 ? -15.080 5.881 12.942 1.00 96.94 93 LYS A O 1
ATOM 700 N N . LEU A 1 94 ? -13.199 4.902 12.192 1.00 96.44 94 LEU A N 1
ATOM 701 C CA . LEU A 1 94 ? -13.822 3.761 11.521 1.00 96.44 94 LEU A CA 1
ATOM 702 C C . LEU A 1 94 ? -13.847 2.493 12.390 1.00 96.44 94 LEU A C 1
ATOM 704 O O . LEU A 1 94 ? -14.154 1.429 11.860 1.00 96.44 94 LEU A O 1
ATOM 708 N N . ASP A 1 95 ? -13.501 2.596 13.677 1.00 95.88 95 ASP A N 1
ATOM 709 C CA . ASP A 1 95 ? -13.427 1.476 14.625 1.00 95.88 95 ASP A CA 1
ATOM 710 C C . ASP A 1 95 ? -12.576 0.290 14.116 1.00 95.88 95 ASP A C 1
ATOM 712 O O . ASP A 1 95 ? -12.918 -0.887 14.214 1.00 95.88 95 ASP A O 1
ATOM 716 N N . CYS A 1 96 ? -11.444 0.609 13.487 1.00 97.06 96 CYS A N 1
ATOM 717 C CA . CYS A 1 96 ? -10.525 -0.369 12.919 1.00 97.06 96 CYS A CA 1
ATOM 718 C C . CYS A 1 96 ? -9.418 -0.734 13.916 1.00 97.06 96 CYS A C 1
ATOM 720 O O . CYS A 1 96 ? -8.617 0.112 14.308 1.00 97.06 96 CYS A O 1
ATOM 722 N N . ALA A 1 97 ? -9.290 -2.026 14.225 1.00 95.50 97 ALA A N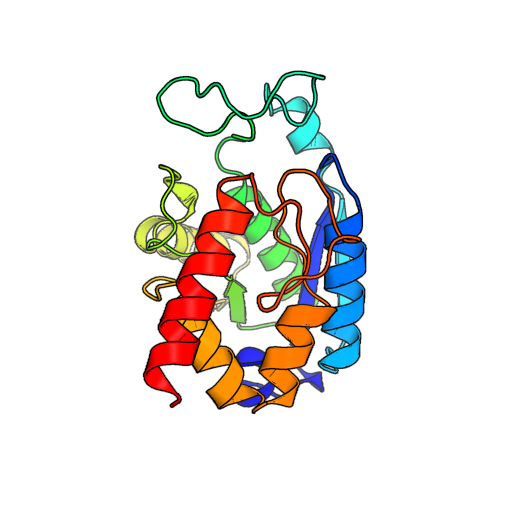 1
ATOM 723 C CA . ALA A 1 97 ? -8.218 -2.550 15.080 1.00 95.50 97 ALA A CA 1
ATOM 724 C C . ALA A 1 97 ? -6.856 -2.698 14.369 1.00 95.50 97 ALA A C 1
ATOM 726 O O . ALA A 1 97 ? -5.827 -2.839 15.021 1.00 95.50 97 ALA A O 1
ATOM 727 N N . ASN A 1 98 ? -6.827 -2.690 13.032 1.00 98.12 98 ASN A N 1
ATOM 728 C CA . ASN A 1 98 ? -5.612 -2.935 12.251 1.00 98.12 98 ASN A CA 1
ATOM 729 C C . ASN A 1 98 ? -5.328 -1.774 11.296 1.00 98.12 98 ASN A C 1
ATOM 731 O O . ASN A 1 98 ? -6.184 -1.402 10.493 1.00 98.12 98 ASN A O 1
ATOM 735 N N . LEU A 1 99 ? -4.092 -1.279 11.306 1.00 98.06 99 LEU A N 1
ATOM 736 C CA . LEU A 1 99 ? -3.560 -0.350 10.315 1.00 98.06 99 LEU A CA 1
ATOM 737 C C . LEU A 1 99 ? -2.528 -1.069 9.440 1.00 98.06 99 LEU A C 1
ATOM 739 O O . LEU A 1 99 ? -1.415 -1.362 9.867 1.00 98.06 99 LEU A O 1
ATOM 743 N N . ILE A 1 100 ? -2.893 -1.357 8.192 1.00 98.06 100 ILE A N 1
ATOM 744 C CA . ILE A 1 100 ? -2.045 -2.121 7.270 1.00 98.06 100 ILE A CA 1
ATOM 745 C C . ILE A 1 100 ? -1.206 -1.165 6.420 1.00 98.06 100 ILE A C 1
ATOM 747 O O . ILE A 1 100 ? -1.743 -0.258 5.786 1.00 98.06 100 ILE A O 1
ATOM 751 N N . THR A 1 101 ? 0.104 -1.404 6.341 1.00 96.19 101 THR A N 1
ATOM 752 C CA . THR A 1 101 ? 1.019 -0.611 5.510 1.00 96.19 101 THR A CA 1
ATOM 753 C C . THR A 1 101 ? 1.908 -1.478 4.621 1.00 96.19 101 THR A C 1
ATOM 755 O O . THR A 1 101 ? 2.365 -2.554 5.004 1.00 96.19 101 THR A O 1
ATOM 758 N N . GLY A 1 102 ? 2.145 -0.999 3.397 1.00 93.25 102 GLY A N 1
ATOM 759 C CA . GLY A 1 102 ? 2.959 -1.668 2.379 1.00 93.25 102 GLY A CA 1
ATOM 760 C C . GLY A 1 102 ? 4.450 -1.327 2.427 1.00 93.25 102 GLY A C 1
ATOM 761 O O . GLY A 1 102 ? 5.153 -1.633 1.466 1.00 93.25 102 GLY A O 1
ATOM 762 N N . VAL A 1 103 ? 4.930 -0.667 3.487 1.00 90.25 103 VAL A N 1
ATOM 763 C CA . VAL A 1 103 ? 6.360 -0.359 3.659 1.00 90.25 103 VAL A CA 1
ATOM 764 C C . VAL A 1 103 ? 7.219 -1.627 3.622 1.00 90.25 103 VAL A C 1
ATOM 766 O O . VAL A 1 103 ? 6.813 -2.692 4.093 1.00 90.25 103 VAL A O 1
ATOM 769 N N . SER A 1 104 ? 8.419 -1.500 3.061 1.00 85.00 104 SER A N 1
ATOM 770 C CA . SER A 1 104 ? 9.398 -2.580 2.955 1.00 85.00 104 SER A CA 1
ATOM 771 C C . SER A 1 104 ? 10.790 -2.073 3.319 1.00 85.00 104 SER A C 1
ATOM 773 O O . SER A 1 104 ? 11.204 -1.002 2.875 1.00 85.00 104 SER A O 1
ATOM 775 N N . GLU A 1 105 ? 11.517 -2.860 4.112 1.00 80.12 105 GLU A N 1
ATOM 776 C CA . GLU A 1 105 ? 12.948 -2.685 4.381 1.00 80.12 105 GLU A CA 1
ATOM 777 C C . GLU A 1 105 ? 13.809 -3.255 3.245 1.00 80.12 105 GLU A C 1
ATOM 779 O O . GLU A 1 105 ? 14.976 -2.902 3.124 1.00 80.12 105 GLU A O 1
ATOM 784 N N . ALA A 1 106 ? 13.261 -4.121 2.388 1.00 66.25 106 ALA A N 1
ATOM 785 C CA . ALA A 1 106 ? 14.007 -4.696 1.267 1.00 66.25 106 ALA A CA 1
ATOM 786 C C . ALA A 1 106 ? 14.172 -3.706 0.099 1.00 66.25 106 ALA A C 1
ATOM 788 O O . ALA A 1 106 ? 15.133 -3.796 -0.659 1.00 66.25 106 ALA A O 1
ATOM 789 N N . ASP A 1 107 ? 13.260 -2.736 -0.020 1.00 64.00 107 ASP A N 1
ATOM 790 C CA . ASP A 1 107 ? 13.308 -1.656 -1.016 1.00 64.00 107 ASP A CA 1
ATOM 791 C C . ASP A 1 107 ? 14.103 -0.429 -0.521 1.00 64.00 107 ASP A C 1
ATOM 793 O O . ASP A 1 107 ? 13.945 0.678 -1.039 1.00 64.00 107 ASP A O 1
ATOM 797 N N . TYR A 1 108 ? 14.918 -0.602 0.525 1.00 59.66 108 TYR A N 1
ATOM 798 C CA . TYR A 1 108 ? 15.503 0.489 1.295 1.00 59.66 108 TYR A CA 1
ATOM 799 C C . TYR A 1 108 ? 16.423 1.386 0.467 1.00 59.66 108 TYR A C 1
ATOM 801 O O . TYR A 1 108 ? 17.559 1.052 0.143 1.00 59.66 108 TYR A O 1
ATOM 809 N N . SER A 1 109 ? 15.934 2.597 0.228 1.00 57.47 109 SER A N 1
ATOM 810 C CA . SER A 1 109 ? 16.684 3.742 -0.280 1.00 57.47 109 SER A CA 1
ATOM 811 C C . SER A 1 109 ? 17.090 4.713 0.842 1.00 57.47 109 SER A C 1
ATOM 813 O O . SER A 1 109 ? 17.118 5.917 0.616 1.00 57.47 109 SER A O 1
ATOM 815 N N . GLY A 1 110 ? 17.333 4.230 2.071 1.00 63.62 110 GLY A N 1
ATOM 816 C CA . GLY A 1 110 ? 17.846 5.078 3.162 1.00 63.62 110 GLY A CA 1
ATOM 817 C C . GLY A 1 110 ? 16.831 5.590 4.195 1.00 63.62 110 GLY A C 1
ATOM 818 O O . GLY A 1 110 ? 17.243 6.233 5.155 1.00 63.62 110 GLY A O 1
ATOM 819 N N . TYR A 1 111 ? 15.531 5.316 4.045 1.00 73.69 111 TYR A N 1
ATOM 820 C CA . TYR A 1 111 ? 14.467 5.950 4.842 1.00 73.69 111 TYR A CA 1
ATOM 821 C C . TYR A 1 111 ? 14.295 5.341 6.255 1.00 73.69 111 TYR A C 1
ATOM 823 O O . TYR A 1 111 ? 13.820 4.206 6.382 1.00 73.69 111 TYR A O 1
ATOM 831 N N . PRO A 1 112 ? 14.631 6.062 7.346 1.00 83.06 112 PRO A N 1
ATOM 832 C CA . PRO A 1 112 ? 14.533 5.532 8.710 1.00 83.06 112 PRO A CA 1
ATOM 833 C C . PRO A 1 112 ? 13.084 5.311 9.176 1.00 83.06 112 PRO A C 1
ATOM 835 O O . PRO A 1 112 ? 12.841 4.499 10.070 1.00 83.06 112 PRO A O 1
ATOM 838 N N . ASP A 1 113 ? 12.117 5.987 8.556 1.00 86.69 113 ASP A N 1
ATOM 839 C CA . ASP A 1 113 ? 10.681 5.895 8.834 1.00 86.69 113 ASP A CA 1
ATOM 840 C C . ASP A 1 113 ? 9.990 4.684 8.178 1.00 86.69 113 ASP A C 1
ATOM 842 O O . ASP A 1 113 ? 8.798 4.475 8.386 1.00 86.69 113 ASP A O 1
ATOM 846 N N . CYS A 1 114 ? 10.725 3.855 7.428 1.00 86.88 114 CYS A N 1
ATOM 847 C CA . CYS A 1 114 ? 10.245 2.568 6.903 1.00 86.88 114 CYS A CA 1
ATOM 848 C C . CYS A 1 114 ? 10.623 1.361 7.780 1.00 86.88 114 CYS A C 1
ATOM 850 O O . CYS A 1 114 ? 10.171 0.250 7.504 1.00 86.88 114 CYS A O 1
ATOM 852 N N . ARG A 1 115 ? 11.489 1.542 8.788 1.00 89.25 115 ARG A N 1
ATOM 853 C CA . ARG A 1 115 ? 12.029 0.429 9.584 1.00 89.25 115 ARG A CA 1
ATOM 854 C C . ARG A 1 115 ? 10.970 -0.146 10.517 1.00 89.25 115 ARG A C 1
ATOM 856 O O . ARG A 1 115 ? 10.252 0.607 11.175 1.00 89.25 115 ARG A O 1
ATOM 863 N N . GLY A 1 116 ? 10.950 -1.468 10.671 1.00 91.44 116 GLY A N 1
ATOM 864 C CA . GLY A 1 116 ? 10.019 -2.161 11.562 1.00 91.44 116 GLY A CA 1
ATOM 865 C C . GLY A 1 116 ? 10.099 -1.655 13.003 1.00 91.44 116 GLY A C 1
ATOM 866 O O . GLY A 1 116 ? 9.068 -1.467 13.643 1.00 91.44 116 GLY A O 1
ATOM 867 N N . GLN A 1 117 ? 11.307 -1.341 13.486 1.00 93.06 117 GLN A N 1
ATOM 868 C CA . GLN A 1 117 ? 11.501 -0.759 14.818 1.00 93.06 117 GLN A CA 1
ATOM 869 C C . GLN A 1 117 ? 10.830 0.615 14.956 1.00 93.06 117 GLN A C 1
ATOM 871 O O . GLN A 1 117 ? 10.158 0.872 15.952 1.00 93.06 117 GLN A O 1
ATOM 876 N N . THR A 1 118 ? 10.979 1.486 13.955 1.00 93.81 118 THR A N 1
ATOM 877 C CA . THR A 1 118 ? 10.350 2.813 13.949 1.00 93.81 118 THR A CA 1
ATOM 878 C C . THR A 1 118 ? 8.830 2.686 13.962 1.00 93.81 118 THR A C 1
ATOM 880 O O . THR A 1 118 ? 8.156 3.367 14.729 1.00 93.81 118 THR A O 1
ATOM 883 N N . LEU A 1 119 ? 8.284 1.770 13.159 1.00 94.75 119 LEU A N 1
ATOM 884 C CA . LEU A 1 119 ? 6.842 1.553 13.074 1.00 94.75 119 LEU A CA 1
ATOM 885 C C . LEU A 1 119 ? 6.262 0.930 14.347 1.00 94.75 119 LEU A C 1
ATOM 887 O O . LEU A 1 119 ? 5.150 1.280 14.729 1.00 94.75 119 LEU A O 1
ATOM 891 N N . LYS A 1 120 ? 7.022 0.093 15.063 1.00 96.19 120 LYS A N 1
ATOM 892 C CA . LYS A 1 120 ? 6.598 -0.430 16.371 1.00 96.19 120 LYS A CA 1
ATOM 893 C C . LYS A 1 120 ? 6.592 0.626 17.475 1.00 96.19 120 LYS A C 1
ATOM 895 O O . LYS A 1 120 ? 5.676 0.638 18.290 1.00 96.19 120 LYS A O 1
ATOM 900 N N . LEU A 1 121 ? 7.551 1.551 17.474 1.00 97.62 121 LEU A N 1
ATOM 901 C CA . LEU A 1 121 ? 7.521 2.706 18.381 1.00 97.62 121 LEU A CA 1
ATOM 902 C C . LEU A 1 121 ? 6.353 3.650 18.057 1.00 97.62 121 LEU A C 1
ATOM 904 O O . LEU A 1 121 ? 5.702 4.180 18.959 1.00 97.62 121 LEU A O 1
ATOM 908 N N . LEU A 1 122 ? 6.052 3.831 16.770 1.00 97.81 122 LEU A N 1
ATOM 909 C CA . LEU A 1 122 ? 4.896 4.609 16.342 1.00 97.81 122 LEU A CA 1
ATOM 910 C C . LEU A 1 122 ? 3.574 3.960 16.779 1.00 97.81 122 LEU A C 1
ATOM 912 O O . LEU A 1 122 ? 2.724 4.661 17.310 1.00 97.81 122 LEU A O 1
ATOM 916 N N . GLU A 1 123 ? 3.416 2.642 16.628 1.00 98.31 123 GLU A N 1
ATOM 917 C CA . GLU A 1 123 ? 2.247 1.887 17.117 1.00 98.31 123 GLU A CA 1
ATOM 918 C C . GLU A 1 123 ? 1.977 2.159 18.606 1.00 98.31 123 GLU A C 1
ATOM 920 O O . GLU A 1 123 ? 0.864 2.530 18.976 1.00 98.31 123 GLU A O 1
ATOM 925 N N . GLN A 1 124 ? 3.010 2.073 19.452 1.00 98.38 124 GLN A N 1
ATOM 926 C CA . GLN A 1 124 ? 2.903 2.383 20.884 1.00 98.38 124 GLN A CA 1
ATOM 927 C C . GLN A 1 124 ? 2.486 3.837 21.139 1.00 98.38 124 GLN A C 1
ATOM 929 O O . GLN A 1 124 ? 1.637 4.102 21.988 1.00 98.38 124 GLN A O 1
ATOM 934 N N . THR A 1 125 ? 3.060 4.773 20.381 1.00 98.38 125 THR A N 1
ATOM 935 C CA . THR A 1 125 ? 2.754 6.206 20.496 1.00 98.38 125 THR A CA 1
ATOM 936 C C . THR A 1 125 ? 1.295 6.491 20.136 1.00 98.38 125 THR A C 1
ATOM 938 O O . THR A 1 125 ? 0.616 7.238 20.836 1.00 98.38 125 THR A O 1
ATOM 941 N N . LEU A 1 126 ? 0.797 5.873 19.063 1.00 98.19 126 LEU A N 1
ATOM 942 C CA . LEU A 1 126 ? -0.579 6.035 18.597 1.00 98.19 126 LEU A CA 1
ATOM 943 C C . LEU A 1 126 ? -1.585 5.419 19.568 1.00 98.19 126 LEU A C 1
ATOM 945 O O . LEU A 1 126 ? -2.587 6.059 19.870 1.00 98.19 126 LEU A O 1
ATOM 949 N N . ASN A 1 127 ? -1.304 4.227 20.099 1.00 98.25 127 ASN A N 1
ATOM 950 C CA . ASN A 1 127 ? -2.168 3.589 21.093 1.00 98.25 127 ASN A CA 1
ATOM 951 C C . ASN A 1 127 ? -2.274 4.407 22.379 1.00 98.25 127 ASN A C 1
ATOM 953 O O . ASN A 1 127 ? -3.375 4.588 22.889 1.00 98.25 127 ASN A O 1
ATOM 957 N N . ALA A 1 128 ? -1.160 4.964 22.861 1.00 98.06 128 ALA A N 1
ATOM 958 C CA . ALA A 1 128 ? -1.177 5.852 24.019 1.00 98.06 128 ALA A CA 1
ATOM 959 C C . ALA A 1 128 ? -1.942 7.159 23.741 1.00 98.06 128 ALA A C 1
ATOM 961 O O . ALA A 1 128 ? -2.697 7.616 24.591 1.00 98.06 128 ALA A O 1
ATOM 962 N N . GLY A 1 129 ? -1.764 7.758 22.559 1.00 97.44 129 GLY A N 1
ATOM 963 C CA . GLY A 1 129 ? -2.396 9.035 22.211 1.00 97.44 129 GLY A CA 1
ATOM 964 C C . GLY A 1 129 ? -3.885 8.949 21.863 1.00 97.44 129 GLY A C 1
ATOM 965 O O . GLY A 1 129 ? -4.589 9.948 21.988 1.00 97.44 129 GLY A O 1
ATOM 966 N N . LEU A 1 130 ? -4.361 7.787 21.411 1.00 96.44 130 LEU A N 1
ATOM 967 C CA . LEU A 1 130 ? -5.758 7.555 21.024 1.00 96.44 130 LEU A CA 1
ATOM 968 C C . LEU A 1 130 ? -6.544 6.730 22.052 1.00 96.44 130 LEU A C 1
ATOM 970 O O . LEU A 1 130 ? -7.730 6.501 21.836 1.00 96.44 130 LEU A O 1
ATOM 974 N N . GLU A 1 131 ? -5.890 6.247 23.114 1.00 96.06 131 GLU A N 1
ATOM 975 C CA . GLU A 1 131 ? -6.440 5.234 24.028 1.00 96.06 131 GLU A CA 1
ATOM 976 C C . GLU A 1 131 ? -7.018 4.030 23.260 1.00 96.06 131 GLU A C 1
ATOM 978 O O . GLU A 1 131 ? -8.131 3.563 23.500 1.00 96.06 131 GLU A O 1
ATOM 983 N N . ALA A 1 132 ? -6.249 3.547 22.281 1.00 94.25 132 ALA A N 1
ATOM 984 C CA . ALA A 1 132 ? -6.667 2.522 21.331 1.00 94.25 132 ALA A CA 1
ATOM 985 C C . ALA A 1 132 ? -5.867 1.218 21.485 1.00 94.25 132 ALA A C 1
ATOM 987 O O . ALA A 1 132 ? -4.824 1.168 22.138 1.00 94.25 132 ALA A O 1
ATOM 988 N N . ASN A 1 133 ? -6.356 0.160 20.832 1.00 94.62 133 ASN A N 1
ATOM 989 C CA . ASN A 1 133 ? -5.658 -1.118 20.681 1.00 94.62 133 ASN A CA 1
ATOM 990 C C . ASN A 1 133 ? -5.422 -1.432 19.192 1.00 94.62 133 ASN A C 1
ATOM 992 O O . ASN A 1 133 ? -5.941 -2.405 18.647 1.00 94.62 133 ASN A O 1
ATOM 996 N N . LEU A 1 134 ? -4.699 -0.536 18.524 1.00 97.12 134 LEU A N 1
ATOM 997 C CA . LEU A 1 134 ? -4.338 -0.600 17.114 1.00 97.12 134 LEU A CA 1
ATOM 998 C C . LEU A 1 134 ? -3.079 -1.455 16.904 1.00 97.12 134 LEU A C 1
ATOM 1000 O O . LEU A 1 134 ? -2.053 -1.232 17.551 1.00 97.12 134 LEU A O 1
ATOM 1004 N N . GLU A 1 135 ? -3.118 -2.362 15.930 1.00 98.12 135 GLU A N 1
ATOM 1005 C CA . GLU A 1 135 ? -1.942 -3.074 15.417 1.00 98.12 135 GLU A CA 1
ATOM 1006 C C . GLU A 1 135 ? -1.505 -2.493 14.061 1.00 98.12 135 GLU A C 1
ATOM 1008 O O . GLU A 1 135 ? -2.287 -2.454 13.107 1.00 98.12 135 GLU A O 1
ATOM 1013 N N . ILE A 1 136 ? -0.239 -2.080 13.934 1.00 98.06 136 ILE A N 1
ATOM 1014 C CA . ILE A 1 136 ? 0.379 -1.749 12.646 1.00 98.06 136 ILE A CA 1
ATOM 1015 C C . ILE A 1 136 ? 0.893 -3.036 11.995 1.00 98.06 136 ILE A C 1
ATOM 1017 O O . ILE A 1 136 ? 1.908 -3.618 12.391 1.00 98.06 136 ILE A O 1
ATOM 1021 N N . VAL A 1 137 ? 0.212 -3.454 10.930 1.00 98.00 137 VAL A N 1
ATOM 1022 C CA . VAL A 1 137 ? 0.492 -4.694 10.202 1.00 98.00 137 VAL A CA 1
ATOM 1023 C C . VAL A 1 137 ? 1.331 -4.391 8.958 1.00 98.00 137 VAL A C 1
ATOM 1025 O O . VAL A 1 137 ? 0.919 -3.638 8.075 1.00 98.00 137 VAL A O 1
ATOM 1028 N N . MET A 1 138 ? 2.508 -5.014 8.857 1.00 95.88 138 MET A N 1
ATOM 1029 C CA . MET A 1 138 ? 3.492 -4.766 7.790 1.00 95.88 138 MET A CA 1
ATOM 1030 C C . MET A 1 138 ? 3.774 -6.047 6.980 1.00 95.88 138 MET A C 1
ATOM 1032 O O . MET A 1 138 ? 4.862 -6.622 7.080 1.00 95.88 138 MET A O 1
ATOM 1036 N N . PRO A 1 139 ? 2.818 -6.545 6.171 1.00 96.19 139 PRO A N 1
ATOM 1037 C CA . PRO A 1 139 ? 2.932 -7.859 5.528 1.00 96.19 139 PRO A CA 1
ATOM 1038 C C . PRO A 1 139 ? 4.079 -7.951 4.509 1.00 96.19 139 PRO A C 1
ATOM 1040 O O . PRO A 1 139 ? 4.503 -9.054 4.157 1.00 96.19 139 PRO A O 1
ATOM 1043 N N . LEU A 1 140 ? 4.580 -6.809 4.026 1.00 95.06 140 LEU A N 1
ATOM 1044 C CA . LEU A 1 140 ? 5.623 -6.732 3.002 1.00 95.06 140 LEU A CA 1
ATOM 1045 C C . LEU A 1 140 ? 7.011 -6.389 3.562 1.00 95.06 140 LEU A C 1
ATOM 1047 O O . LEU A 1 140 ? 7.965 -6.385 2.788 1.00 95.06 140 LEU A O 1
ATOM 1051 N N . LEU A 1 141 ? 7.145 -6.148 4.876 1.00 92.56 141 LEU A N 1
ATOM 1052 C CA . LEU A 1 141 ? 8.335 -5.531 5.483 1.00 92.56 141 LEU A CA 1
ATOM 1053 C C . LEU A 1 141 ? 9.655 -6.178 5.046 1.00 92.56 141 LEU A C 1
ATOM 1055 O O . LEU A 1 141 ? 10.614 -5.486 4.725 1.00 92.56 141 LEU A O 1
ATOM 1059 N N . ARG A 1 142 ? 9.691 -7.513 5.029 1.00 91.06 142 ARG A N 1
ATOM 1060 C CA . ARG A 1 142 ? 10.884 -8.318 4.723 1.00 91.06 142 ARG A CA 1
ATOM 1061 C C . ARG A 1 142 ? 10.797 -9.046 3.381 1.00 91.06 142 ARG A C 1
ATOM 1063 O O . ARG A 1 142 ? 11.572 -9.966 3.149 1.00 91.06 142 ARG A O 1
ATOM 1070 N N . LYS A 1 143 ? 9.835 -8.685 2.526 1.00 93.50 143 LYS A N 1
ATOM 1071 C CA . LYS A 1 143 ? 9.641 -9.327 1.221 1.00 93.50 143 LYS A CA 1
ATOM 1072 C C . LYS A 1 143 ? 10.384 -8.567 0.133 1.00 93.50 143 LYS A C 1
ATOM 1074 O O . LYS A 1 143 ? 10.251 -7.348 0.026 1.00 93.50 143 LYS A O 1
ATOM 1079 N N . ASN A 1 144 ? 11.104 -9.290 -0.716 1.00 93.31 144 ASN A N 1
ATOM 1080 C CA . ASN A 1 144 ? 11.618 -8.736 -1.966 1.00 93.31 144 ASN A CA 1
ATOM 1081 C C . ASN A 1 144 ? 10.501 -8.625 -3.025 1.00 93.31 144 ASN A C 1
ATOM 1083 O O . ASN A 1 144 ? 9.406 -9.174 -2.876 1.00 93.31 144 ASN A O 1
ATOM 1087 N N . LYS A 1 145 ? 10.768 -7.926 -4.136 1.00 94.25 145 LYS A N 1
ATOM 1088 C CA . LYS A 1 145 ? 9.759 -7.704 -5.187 1.00 94.25 145 LYS A CA 1
ATOM 1089 C C . LYS A 1 145 ? 9.222 -8.995 -5.816 1.00 94.25 145 LYS A C 1
ATOM 1091 O O . LYS A 1 145 ? 8.036 -9.039 -6.133 1.00 94.25 145 LYS A O 1
ATOM 1096 N N . ALA A 1 146 ? 10.044 -10.031 -5.981 1.00 95.94 146 ALA A N 1
ATOM 1097 C CA . ALA A 1 146 ? 9.587 -11.313 -6.521 1.00 95.94 146 ALA A CA 1
ATOM 1098 C C . ALA A 1 146 ? 8.632 -12.031 -5.551 1.00 95.94 146 ALA A C 1
ATOM 1100 O O . ALA A 1 146 ? 7.618 -12.580 -5.971 1.00 95.94 146 ALA A O 1
ATOM 1101 N N . GLU A 1 147 ? 8.907 -11.974 -4.247 1.00 96.12 147 GLU A N 1
ATOM 1102 C CA . GLU A 1 147 ? 8.027 -12.509 -3.201 1.00 96.12 147 GLU A CA 1
ATOM 1103 C C . GLU A 1 147 ? 6.714 -11.732 -3.088 1.00 96.12 147 GLU A C 1
ATOM 1105 O O . GLU A 1 147 ? 5.684 -12.320 -2.771 1.00 96.12 147 GLU A O 1
ATOM 1110 N N . ILE A 1 148 ? 6.724 -10.425 -3.364 1.00 96.31 148 ILE A N 1
ATOM 1111 C CA . ILE A 1 148 ? 5.503 -9.608 -3.421 1.00 96.31 148 ILE A CA 1
ATOM 1112 C C . ILE A 1 148 ? 4.633 -10.020 -4.620 1.00 96.31 148 ILE A C 1
ATOM 1114 O O . ILE A 1 148 ? 3.419 -10.161 -4.468 1.00 96.31 148 ILE A O 1
ATOM 1118 N N . TRP A 1 149 ? 5.230 -10.268 -5.791 1.00 97.25 149 TRP A N 1
ATOM 1119 C CA . TRP A 1 149 ? 4.506 -10.819 -6.946 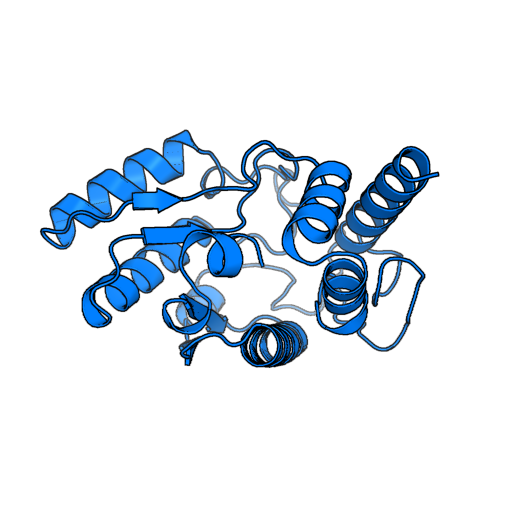1.00 97.25 149 TRP A CA 1
ATOM 1120 C C . TRP A 1 149 ? 3.945 -12.214 -6.670 1.00 97.25 149 TRP A C 1
ATOM 1122 O O . TRP A 1 149 ? 2.793 -12.496 -6.993 1.00 97.25 149 TRP A O 1
ATOM 1132 N N . GLU A 1 150 ? 4.728 -13.072 -6.022 1.00 97.12 150 GLU A N 1
ATOM 1133 C CA . GLU A 1 150 ? 4.268 -14.400 -5.626 1.00 97.12 150 GLU A CA 1
ATOM 1134 C C . GLU A 1 150 ? 3.120 -14.320 -4.611 1.00 97.12 150 GLU A C 1
ATOM 1136 O O . GLU A 1 150 ? 2.120 -15.016 -4.751 1.00 97.12 150 GLU A O 1
ATOM 1141 N N . MET A 1 151 ? 3.197 -13.408 -3.642 1.00 96.81 151 MET A N 1
ATOM 1142 C CA . MET A 1 151 ? 2.112 -13.155 -2.694 1.00 96.81 151 MET A CA 1
ATOM 1143 C C . MET A 1 151 ? 0.835 -12.673 -3.397 1.00 96.81 151 MET A C 1
ATOM 1145 O O . MET A 1 151 ? -0.264 -13.082 -3.032 1.00 96.81 151 MET A O 1
ATOM 1149 N N . ALA A 1 152 ? 0.956 -11.840 -4.434 1.00 96.50 152 ALA A N 1
ATOM 1150 C CA . ALA A 1 152 ? -0.184 -11.438 -5.252 1.00 96.50 152 ALA A CA 1
ATOM 1151 C C . ALA A 1 152 ? -0.845 -12.635 -5.949 1.00 96.50 152 ALA A C 1
ATOM 1153 O O . ALA A 1 152 ? -2.069 -12.764 -5.904 1.00 96.50 152 ALA A O 1
ATOM 1154 N N . ARG A 1 153 ? -0.039 -13.539 -6.519 1.00 96.81 153 ARG A N 1
ATOM 1155 C CA . ARG A 1 153 ? -0.517 -14.788 -7.124 1.00 96.81 153 ARG A CA 1
ATOM 1156 C C . ARG A 1 153 ? -1.179 -15.707 -6.096 1.00 96.81 153 ARG A C 1
ATOM 1158 O O . ARG A 1 153 ? -2.218 -16.284 -6.383 1.00 96.81 153 ARG A O 1
ATOM 1165 N N . GLN A 1 154 ? -0.612 -15.836 -4.900 1.00 96.81 154 GLN A N 1
ATOM 1166 C CA . GLN A 1 154 ? -1.179 -16.666 -3.830 1.00 96.81 154 GLN A CA 1
ATOM 1167 C C . GLN A 1 154 ? -2.535 -16.145 -3.345 1.00 96.81 154 GLN A C 1
ATOM 1169 O O . GLN A 1 154 ? -3.430 -16.937 -3.064 1.00 96.81 154 GLN A O 1
ATOM 1174 N N . CYS A 1 155 ? -2.697 -14.823 -3.259 1.00 95.88 155 CYS A N 1
ATOM 1175 C CA . CYS A 1 155 ? -3.928 -14.217 -2.757 1.00 95.88 155 CYS A CA 1
ATOM 1176 C C . CYS A 1 155 ? -5.012 -14.022 -3.824 1.00 95.88 155 CYS A C 1
ATOM 1178 O O . CYS A 1 155 ? -6.187 -13.982 -3.473 1.00 95.88 155 CYS A O 1
ATOM 1180 N N . GLY A 1 156 ? -4.639 -13.820 -5.090 1.00 94.56 156 GLY A N 1
ATOM 1181 C CA . GLY A 1 156 ? -5.576 -13.454 -6.160 1.00 94.56 156 GLY A CA 1
ATOM 1182 C C . GLY A 1 156 ? -5.455 -14.284 -7.436 1.00 94.56 156 GLY A C 1
ATOM 1183 O O . GLY A 1 156 ? -6.099 -13.960 -8.428 1.00 94.56 156 GLY A O 1
ATOM 1184 N N . GLY A 1 157 ? -4.626 -15.328 -7.452 1.00 95.69 157 GLY A N 1
ATOM 1185 C CA . GLY A 1 157 ? -4.377 -16.132 -8.645 1.00 95.69 157 GLY A CA 1
ATOM 1186 C C . GLY A 1 157 ? -3.766 -15.319 -9.788 1.00 95.69 157 GLY A C 1
ATOM 1187 O O . GLY A 1 157 ? -3.073 -14.319 -9.577 1.00 95.69 157 GLY A O 1
ATOM 1188 N N . THR A 1 158 ? -4.030 -15.756 -11.018 1.00 95.44 158 THR A N 1
ATOM 1189 C CA . THR A 1 158 ? -3.631 -15.031 -12.232 1.00 95.44 158 THR A CA 1
ATOM 1190 C C . THR A 1 158 ? -4.285 -13.652 -12.293 1.00 95.44 158 THR A C 1
ATOM 1192 O O . THR A 1 158 ? -3.598 -12.672 -12.565 1.00 95.44 158 THR A O 1
ATOM 1195 N N . ASP A 1 159 ? -5.567 -13.552 -11.939 1.00 95.88 159 ASP A N 1
ATOM 1196 C CA . ASP A 1 159 ? -6.322 -12.295 -11.979 1.00 95.88 159 ASP A CA 1
ATOM 1197 C C . ASP A 1 159 ? -5.750 -11.249 -11.020 1.00 95.88 159 ASP A C 1
ATOM 1199 O O . ASP A 1 159 ? -5.697 -10.065 -11.340 1.00 95.88 159 ASP A O 1
ATOM 1203 N N . GLY A 1 160 ? -5.240 -11.675 -9.864 1.00 95.75 160 GLY A N 1
ATOM 1204 C CA . GLY A 1 160 ? -4.542 -10.802 -8.928 1.00 95.75 160 GLY A CA 1
ATOM 1205 C C . GLY A 1 160 ? -3.239 -10.240 -9.493 1.00 95.75 160 GLY A C 1
ATOM 1206 O O . GLY A 1 160 ? -2.924 -9.065 -9.290 1.00 95.75 160 GLY A O 1
ATOM 1207 N N . VAL A 1 161 ? -2.487 -11.057 -10.234 1.00 97.38 161 VAL A N 1
ATOM 1208 C CA . VAL A 1 161 ? -1.279 -10.605 -10.937 1.00 97.38 161 VAL A CA 1
ATOM 1209 C C . VAL A 1 161 ? -1.651 -9.622 -12.048 1.00 97.38 161 VAL A C 1
ATOM 1211 O O . VAL A 1 161 ? -1.030 -8.562 -12.138 1.00 97.38 161 VAL A O 1
ATOM 1214 N N . GLU A 1 162 ? -2.682 -9.917 -12.843 1.00 97.50 162 GLU A N 1
ATOM 1215 C CA . GLU A 1 162 ? -3.165 -9.015 -13.896 1.00 97.50 162 GLU A CA 1
ATOM 1216 C C . GLU A 1 162 ? -3.698 -7.700 -13.328 1.00 97.50 162 GLU A C 1
ATOM 1218 O O . GLU A 1 162 ? -3.337 -6.637 -13.824 1.00 97.50 162 GLU A O 1
ATOM 1223 N N . LEU A 1 163 ? -4.440 -7.728 -12.218 1.00 97.25 163 LEU A N 1
ATOM 1224 C CA . LEU A 1 163 ? -4.895 -6.518 -11.536 1.00 97.25 163 LEU A CA 1
ATOM 1225 C C . LEU A 1 163 ? -3.716 -5.616 -11.164 1.00 97.25 163 LEU A C 1
ATOM 1227 O O . LEU A 1 163 ? -3.774 -4.405 -11.373 1.00 97.25 163 LEU A O 1
ATOM 1231 N N . ILE A 1 164 ? -2.619 -6.184 -10.651 1.00 97.19 164 ILE A N 1
ATOM 1232 C CA . ILE A 1 164 ? -1.419 -5.391 -10.359 1.00 97.19 164 ILE A CA 1
ATOM 1233 C C . ILE A 1 164 ? -0.799 -4.840 -11.645 1.00 97.19 164 ILE A C 1
ATOM 1235 O O . ILE A 1 164 ? -0.392 -3.675 -11.674 1.00 97.19 164 ILE A O 1
ATOM 1239 N N . ARG A 1 165 ? -0.692 -5.641 -12.706 1.00 97.81 165 ARG A N 1
ATOM 1240 C CA . ARG A 1 165 ? -0.107 -5.200 -13.982 1.00 97.81 165 ARG A CA 1
ATOM 1241 C C . ARG A 1 165 ? -0.898 -4.051 -14.604 1.00 97.81 165 ARG A C 1
ATOM 1243 O O . ARG A 1 165 ? -0.277 -3.081 -15.036 1.00 97.81 165 ARG A O 1
ATOM 1250 N N . GLU A 1 166 ? -2.223 -4.142 -14.576 1.00 97.19 166 GLU A N 1
ATOM 1251 C CA . GLU A 1 166 ? -3.115 -3.230 -15.289 1.00 97.19 166 GLU A CA 1
ATOM 1252 C C . GLU A 1 166 ? -3.564 -2.015 -14.474 1.00 97.19 166 GLU A C 1
ATOM 1254 O O . GLU A 1 166 ? -3.771 -0.949 -15.043 1.00 97.19 166 GLU A O 1
ATOM 1259 N N . HIS A 1 167 ? -3.713 -2.144 -13.153 1.00 96.69 167 HIS A N 1
ATOM 1260 C CA . HIS A 1 167 ? -4.416 -1.141 -12.340 1.00 96.69 167 HIS A CA 1
ATOM 1261 C C . HIS A 1 167 ? -3.572 -0.536 -11.216 1.00 96.69 167 HIS A C 1
ATOM 1263 O O . HIS A 1 167 ? -4.108 0.111 -10.317 1.00 96.69 167 HIS A O 1
ATOM 1269 N N . THR A 1 168 ? -2.251 -0.733 -11.236 1.00 96.44 168 THR A N 1
ATOM 1270 C CA . THR A 1 168 ? -1.344 -0.099 -10.266 1.00 96.44 168 THR A CA 1
ATOM 1271 C C . THR A 1 168 ? -0.304 0.773 -10.945 1.00 96.44 168 THR A C 1
ATOM 1273 O O . THR A 1 168 ? 0.116 0.521 -12.076 1.00 96.44 168 THR A O 1
ATOM 1276 N N . HIS A 1 169 ? 0.170 1.773 -10.205 1.00 95.25 169 HIS A N 1
ATOM 1277 C CA . HIS A 1 169 ? 1.198 2.693 -10.658 1.00 95.25 169 HIS A CA 1
ATOM 1278 C C . HIS A 1 169 ? 2.491 2.529 -9.852 1.00 95.25 169 HIS A C 1
ATOM 1280 O O . HIS A 1 169 ? 2.475 2.281 -8.648 1.00 95.25 169 HIS A O 1
ATOM 1286 N N . THR A 1 170 ? 3.637 2.639 -10.521 1.00 92.25 170 THR A N 1
ATOM 1287 C CA . THR A 1 170 ? 4.969 2.570 -9.884 1.00 92.25 170 THR A CA 1
ATOM 1288 C C . THR A 1 170 ? 5.962 3.558 -10.500 1.00 92.25 170 THR A C 1
ATOM 1290 O O . THR A 1 170 ? 7.006 3.828 -9.915 1.00 92.25 170 THR A O 1
ATOM 1293 N N . CYS A 1 171 ? 5.684 4.097 -11.689 1.00 92.00 171 CYS A N 1
ATOM 1294 C CA . CYS A 1 171 ? 6.636 4.929 -12.413 1.00 92.00 171 CYS A CA 1
ATOM 1295 C C . CYS A 1 171 ? 6.809 6.303 -11.747 1.00 92.00 171 CYS A C 1
ATOM 1297 O O . CYS A 1 171 ? 5.868 7.075 -11.648 1.00 92.00 171 CYS A O 1
ATOM 1299 N N . TYR A 1 172 ? 8.036 6.676 -11.380 1.00 85.81 172 TYR A N 1
ATOM 1300 C CA . TYR A 1 172 ? 8.308 8.012 -10.825 1.00 85.81 172 TYR A CA 1
ATOM 1301 C C . TYR A 1 172 ? 8.079 9.159 -11.817 1.00 85.81 172 TYR A C 1
ATOM 1303 O O . TYR A 1 172 ? 7.881 10.295 -11.402 1.00 85.81 172 TYR A O 1
ATOM 1311 N N . ASN A 1 173 ? 8.057 8.861 -13.118 1.00 86.88 173 ASN A N 1
ATOM 1312 C CA . ASN A 1 173 ? 7.827 9.853 -14.167 1.00 86.88 173 ASN A CA 1
ATOM 1313 C C . ASN A 1 173 ? 6.347 9.959 -14.570 1.00 86.88 173 ASN A C 1
ATOM 1315 O O . ASN A 1 173 ? 6.042 10.617 -15.561 1.00 86.88 173 ASN A O 1
ATOM 1319 N N . GLY A 1 174 ? 5.442 9.263 -13.871 1.00 89.62 174 GLY A N 1
ATOM 1320 C CA . GLY A 1 174 ? 4.007 9.320 -14.151 1.00 89.62 174 GLY A CA 1
ATOM 1321 C C . GLY A 1 174 ? 3.564 8.614 -15.434 1.00 89.62 174 GLY A C 1
ATOM 1322 O O . GLY A 1 174 ? 2.397 8.716 -15.797 1.00 89.62 174 GLY A O 1
ATOM 1323 N N . ASP A 1 175 ? 4.452 7.886 -16.120 1.00 93.69 175 ASP A N 1
ATOM 1324 C CA . ASP A 1 175 ? 4.084 7.120 -17.313 1.00 93.69 175 ASP A CA 1
ATOM 1325 C C . ASP A 1 175 ? 3.143 5.971 -16.921 1.00 93.69 175 ASP A C 1
ATOM 1327 O O . ASP A 1 175 ? 3.532 5.029 -16.225 1.00 93.69 175 ASP A O 1
ATOM 1331 N N . HIS A 1 176 ? 1.890 6.083 -17.350 1.00 95.31 176 HIS A N 1
ATOM 1332 C CA . HIS A 1 176 ? 0.876 5.039 -17.246 1.00 95.31 176 HIS A CA 1
ATOM 1333 C C . HIS A 1 176 ? 0.233 4.746 -18.609 1.00 95.31 176 HIS A C 1
ATOM 1335 O O . HIS A 1 176 ? -0.919 4.338 -18.693 1.00 95.31 176 HIS A O 1
ATOM 1341 N N . THR A 1 177 ? 0.974 4.995 -19.691 1.00 95.62 177 THR A N 1
ATOM 1342 C CA . THR A 1 177 ? 0.526 4.768 -21.072 1.00 95.62 177 THR A CA 1
ATOM 1343 C C . THR A 1 177 ? 1.379 3.709 -21.764 1.00 95.62 177 THR A C 1
ATOM 1345 O O . THR A 1 177 ? 0.875 2.959 -22.598 1.00 95.62 177 THR A O 1
ATOM 1348 N N . THR A 1 178 ? 2.650 3.574 -21.376 1.00 97.25 178 THR A N 1
ATOM 1349 C CA . THR A 1 178 ? 3.552 2.549 -21.906 1.00 97.25 178 THR A CA 1
ATOM 1350 C C . THR A 1 178 ? 3.389 1.235 -21.142 1.00 97.25 178 THR A C 1
ATOM 1352 O O . THR A 1 178 ? 3.860 1.107 -20.008 1.00 97.25 178 THR A O 1
ATOM 1355 N N . ARG A 1 179 ? 2.744 0.237 -21.760 1.00 97.62 179 ARG A N 1
ATOM 1356 C CA . ARG A 1 179 ? 2.521 -1.093 -21.168 1.00 97.62 179 ARG A CA 1
ATOM 1357 C C . ARG A 1 179 ? 3.689 -2.048 -21.436 1.00 97.62 179 ARG A C 1
ATOM 1359 O O . ARG A 1 179 ? 4.091 -2.239 -22.580 1.00 97.62 179 ARG A O 1
ATOM 1366 N N . HIS A 1 180 ? 4.164 -2.718 -20.387 1.00 98.06 180 HIS A N 1
ATOM 1367 C CA . HIS A 1 180 ? 5.157 -3.800 -20.437 1.00 98.06 180 HIS A CA 1
ATOM 1368 C C . HIS A 1 180 ? 4.589 -5.092 -19.841 1.00 98.06 180 HIS A C 1
ATOM 1370 O O . HIS A 1 180 ? 3.520 -5.102 -19.229 1.00 98.06 180 HIS A O 1
ATOM 1376 N N . GLU A 1 181 ? 5.342 -6.192 -19.926 1.00 97.25 181 GLU A N 1
ATOM 1377 C CA . GLU A 1 181 ? 4.958 -7.452 -19.273 1.00 97.25 181 GLU A CA 1
ATOM 1378 C C . GLU A 1 181 ? 4.766 -7.307 -17.756 1.00 97.25 181 GLU A C 1
ATOM 1380 O O . GLU A 1 181 ? 3.892 -7.940 -17.187 1.00 97.25 181 GLU A O 1
ATOM 1385 N N . TRP A 1 182 ? 5.512 -6.430 -17.090 1.00 97.19 182 TRP A N 1
ATOM 1386 C CA . TRP A 1 182 ? 5.414 -6.204 -15.642 1.00 97.19 182 TRP A CA 1
ATOM 1387 C C . TRP A 1 182 ? 4.392 -5.112 -15.248 1.00 97.19 182 TRP A C 1
ATOM 1389 O O . TRP A 1 182 ? 4.245 -4.806 -14.058 1.00 97.19 182 TRP A O 1
ATOM 1399 N N . GLY A 1 183 ? 3.682 -4.525 -16.220 1.00 97.94 183 GLY A N 1
ATOM 1400 C CA . GLY A 1 183 ? 2.724 -3.421 -16.054 1.00 97.94 183 GLY A CA 1
ATOM 1401 C C . GLY A 1 183 ? 3.173 -2.121 -16.729 1.00 97.94 183 GLY A C 1
ATOM 1402 O O . GLY A 1 183 ? 4.053 -2.134 -17.589 1.00 97.94 183 GLY A O 1
ATOM 1403 N N . TYR A 1 184 ? 2.566 -0.994 -16.354 1.00 97.81 184 TYR A N 1
ATOM 1404 C CA . TYR A 1 184 ? 2.843 0.305 -16.978 1.00 97.81 184 TYR A CA 1
ATOM 1405 C C . TYR A 1 184 ? 4.055 1.042 -16.387 1.00 97.81 184 TYR A C 1
ATOM 1407 O O . TYR A 1 184 ? 4.284 1.021 -15.172 1.00 97.81 184 TYR A O 1
ATOM 1415 N N . GLY A 1 185 ? 4.799 1.753 -17.239 1.00 96.81 185 GLY A N 1
ATOM 1416 C CA . GLY A 1 185 ? 5.845 2.684 -16.815 1.00 96.81 185 GLY A CA 1
ATOM 1417 C C . GLY A 1 185 ? 6.893 3.003 -17.878 1.00 96.81 185 GLY A C 1
ATOM 1418 O O . GLY A 1 185 ? 7.021 2.321 -18.889 1.00 96.81 185 GLY A O 1
ATOM 1419 N N . CYS A 1 186 ? 7.740 3.995 -17.597 1.00 95.38 186 CYS A N 1
ATOM 1420 C CA . CYS A 1 186 ? 8.754 4.474 -18.544 1.00 95.38 186 CYS A CA 1
ATOM 1421 C C . CYS A 1 186 ? 9.928 3.504 -18.775 1.00 95.38 186 CYS A C 1
ATOM 1423 O O . CYS A 1 186 ? 10.807 3.793 -19.584 1.00 95.38 186 CYS A O 1
ATOM 1425 N N . ALA A 1 187 ? 10.010 2.409 -18.007 1.00 95.31 187 ALA A N 1
ATOM 1426 C CA . ALA A 1 187 ? 11.103 1.424 -17.978 1.00 95.31 187 ALA A CA 1
ATOM 1427 C C . ALA A 1 187 ? 12.513 1.959 -17.631 1.00 95.31 187 ALA A C 1
ATOM 1429 O O . ALA A 1 187 ? 13.443 1.166 -17.492 1.00 95.31 187 ALA A O 1
ATOM 1430 N N . LYS A 1 188 ? 12.678 3.275 -17.455 1.00 92.62 188 LYS A N 1
ATOM 1431 C CA . LYS A 1 188 ? 13.976 3.934 -17.239 1.00 92.62 188 LYS A CA 1
ATOM 1432 C C . LYS A 1 188 ? 14.238 4.286 -15.776 1.00 92.62 188 LYS A C 1
ATOM 1434 O O . LYS A 1 188 ? 15.370 4.144 -15.327 1.00 92.62 188 LYS A O 1
ATOM 1439 N N . CYS A 1 189 ? 13.216 4.711 -15.028 1.00 88.19 189 CYS A N 1
ATOM 1440 C CA . CYS A 1 189 ? 13.393 5.158 -13.644 1.00 88.19 189 CYS A CA 1
ATOM 1441 C C . CYS A 1 189 ? 13.683 3.983 -12.682 1.00 88.19 189 CYS A C 1
ATOM 1443 O O . CYS A 1 189 ? 13.254 2.854 -12.959 1.00 88.19 189 CYS A O 1
ATOM 1445 N N . PRO A 1 190 ? 14.326 4.229 -11.522 1.00 87.75 190 PRO A N 1
ATOM 1446 C CA . PRO A 1 190 ? 14.681 3.175 -10.564 1.00 87.75 190 PRO A CA 1
ATOM 1447 C C . PRO A 1 190 ? 13.496 2.292 -10.141 1.00 87.75 190 PRO A C 1
ATOM 1449 O O . PRO A 1 190 ? 13.610 1.068 -10.099 1.00 87.75 190 PRO A O 1
ATOM 1452 N N . ALA A 1 191 ? 12.320 2.889 -9.921 1.00 89.19 191 ALA A N 1
ATOM 1453 C CA . ALA A 1 191 ? 11.113 2.150 -9.553 1.00 89.19 191 ALA A CA 1
ATOM 1454 C C . ALA A 1 191 ? 10.646 1.166 -10.643 1.00 89.19 191 ALA A C 1
ATOM 1456 O O . ALA A 1 191 ? 10.277 0.030 -10.337 1.00 89.19 191 ALA A O 1
ATOM 1457 N N . CYS A 1 192 ? 10.715 1.560 -11.922 1.00 94.06 192 CYS A N 1
ATOM 1458 C CA . CYS A 1 192 ? 10.395 0.659 -13.033 1.00 94.06 192 CYS A CA 1
ATOM 1459 C C . CYS A 1 192 ? 11.413 -0.484 -13.133 1.00 94.06 192 CYS A C 1
ATOM 1461 O O . CYS A 1 192 ? 11.029 -1.628 -13.368 1.00 94.06 192 CYS A O 1
ATOM 1463 N N . GLN A 1 193 ? 12.701 -0.198 -12.922 1.00 94.31 193 GLN A N 1
ATOM 1464 C CA . GLN A 1 193 ? 13.752 -1.217 -12.960 1.00 94.31 193 GLN A CA 1
ATOM 1465 C C . GLN A 1 193 ? 13.558 -2.273 -11.861 1.00 94.31 193 GLN A C 1
ATOM 1467 O O . GLN A 1 193 ? 13.608 -3.469 -12.156 1.00 94.31 193 GLN A O 1
ATOM 1472 N N . LEU A 1 194 ? 13.261 -1.842 -10.629 1.00 92.88 194 LEU A N 1
ATOM 1473 C CA . LEU A 1 194 ? 12.945 -2.721 -9.495 1.00 92.88 194 LEU A CA 1
ATOM 1474 C C . LEU A 1 194 ? 11.717 -3.596 -9.774 1.00 92.88 194 LEU A C 1
ATOM 1476 O O . LEU A 1 194 ? 11.767 -4.813 -9.589 1.00 92.88 194 LEU A O 1
ATOM 1480 N N . ARG A 1 195 ? 10.627 -2.996 -10.270 1.00 96.06 195 ARG A N 1
ATOM 1481 C CA . ARG A 1 195 ? 9.393 -3.720 -10.614 1.00 96.06 195 ARG A CA 1
ATOM 1482 C C . ARG A 1 195 ? 9.625 -4.753 -11.718 1.00 96.06 195 ARG A C 1
ATOM 1484 O O . ARG A 1 195 ? 9.199 -5.898 -11.564 1.00 96.06 195 ARG A O 1
ATOM 1491 N N . ARG A 1 196 ? 10.336 -4.374 -12.787 1.00 97.44 196 ARG A N 1
ATOM 1492 C CA . ARG A 1 196 ? 10.707 -5.263 -13.900 1.00 97.44 196 ARG A CA 1
ATOM 1493 C C . ARG A 1 196 ? 11.544 -6.445 -13.424 1.00 97.44 196 ARG A C 1
ATOM 1495 O O . ARG A 1 196 ? 11.223 -7.581 -13.761 1.00 97.44 196 ARG A O 1
ATOM 1502 N N . LYS A 1 197 ? 12.594 -6.183 -12.638 1.00 96.69 197 LYS A N 1
ATOM 1503 C CA . LYS A 1 197 ? 13.476 -7.225 -12.093 1.00 96.69 197 LYS A CA 1
ATOM 1504 C C . LYS A 1 197 ? 12.687 -8.212 -11.232 1.00 96.69 197 LYS A C 1
ATOM 1506 O O . LYS A 1 197 ? 12.740 -9.410 -11.488 1.00 96.69 197 LYS A O 1
ATOM 1511 N N . GLY A 1 198 ? 11.893 -7.707 -10.287 1.00 96.69 198 GLY A N 1
ATOM 1512 C CA . GLY A 1 198 ? 11.076 -8.554 -9.417 1.00 96.69 198 GLY A CA 1
ATOM 1513 C C . GLY A 1 198 ? 10.058 -9.401 -10.179 1.00 96.69 198 GLY A C 1
ATOM 1514 O O . GLY A 1 198 ? 9.863 -10.565 -9.843 1.00 96.69 198 GLY A O 1
ATOM 1515 N N . TYR A 1 199 ? 9.436 -8.851 -11.228 1.00 97.88 199 TYR A N 1
ATOM 1516 C CA . TYR A 1 199 ? 8.509 -9.611 -12.070 1.00 97.88 199 TYR A CA 1
ATOM 1517 C C . TYR A 1 199 ? 9.224 -10.725 -12.846 1.00 97.88 199 TYR A C 1
ATOM 1519 O O . TYR A 1 199 ? 8.741 -11.854 -12.874 1.00 97.88 199 TYR A O 1
ATOM 1527 N N . ALA A 1 200 ? 10.389 -10.440 -13.435 1.00 97.81 200 ALA A N 1
ATOM 1528 C CA . ALA A 1 200 ? 11.178 -11.437 -14.157 1.00 97.81 200 ALA A CA 1
ATOM 1529 C C . ALA A 1 200 ? 11.623 -12.595 -13.244 1.00 97.81 200 ALA A C 1
ATOM 1531 O O . ALA A 1 200 ? 11.473 -13.762 -13.606 1.00 97.81 200 ALA A O 1
ATOM 1532 N N . GLU A 1 201 ? 12.106 -12.284 -12.038 1.00 97.50 201 GLU A N 1
ATOM 1533 C CA . GLU A 1 201 ? 12.488 -13.281 -11.029 1.00 97.50 201 GLU A CA 1
ATOM 1534 C C . GLU A 1 201 ? 11.294 -14.127 -10.566 1.00 97.50 201 GLU A C 1
ATOM 1536 O O . GLU A 1 201 ? 11.414 -15.342 -10.419 1.00 97.50 201 GLU A O 1
ATOM 1541 N N . PHE A 1 202 ? 10.126 -13.506 -10.376 1.00 97.19 202 PHE A N 1
ATOM 1542 C CA . PHE A 1 202 ? 8.877 -14.213 -10.091 1.00 97.19 202 PHE A CA 1
ATOM 1543 C C . PHE A 1 202 ? 8.501 -15.173 -11.229 1.00 97.19 202 PHE A C 1
ATOM 1545 O O . PHE A 1 202 ? 8.279 -16.358 -10.990 1.00 97.19 202 PHE A O 1
ATOM 1552 N N . ARG A 1 203 ? 8.496 -14.701 -12.482 1.00 96.19 203 ARG A N 1
ATOM 1553 C CA . ARG A 1 203 ? 8.146 -15.523 -13.652 1.00 96.19 203 ARG A CA 1
ATOM 1554 C C . ARG A 1 203 ? 9.098 -16.696 -13.859 1.00 96.19 203 ARG A C 1
ATOM 1556 O O . ARG A 1 203 ? 8.654 -17.742 -14.315 1.00 96.19 203 ARG A O 1
ATOM 1563 N N . ALA A 1 204 ? 10.375 -16.546 -13.512 1.00 94.81 204 ALA A N 1
ATOM 1564 C CA . ALA A 1 204 ? 11.344 -17.635 -13.589 1.00 94.81 204 ALA A CA 1
ATOM 1565 C C . ALA A 1 204 ? 11.042 -18.784 -12.609 1.00 94.81 204 ALA A C 1
ATOM 1567 O O . ALA A 1 204 ? 11.378 -19.923 -12.911 1.00 94.81 204 ALA A O 1
ATOM 1568 N N . LYS A 1 205 ? 10.396 -18.501 -11.468 1.00 88.06 205 LYS A N 1
ATOM 1569 C CA . LYS A 1 205 ? 10.043 -19.497 -10.437 1.00 88.06 205 LYS A CA 1
ATOM 1570 C C . LYS A 1 205 ? 8.712 -20.214 -10.683 1.00 88.06 205 LYS A C 1
ATOM 1572 O O . LYS A 1 205 ? 8.469 -21.242 -10.066 1.00 88.06 205 LYS A O 1
ATOM 1577 N N . VAL A 1 206 ? 7.844 -19.641 -11.517 1.00 78.25 206 VAL A N 1
ATOM 1578 C CA . VAL A 1 206 ? 6.482 -20.143 -11.794 1.00 78.25 206 VAL A CA 1
ATOM 1579 C C . VAL A 1 206 ? 6.405 -20.851 -13.161 1.00 78.25 206 VAL A C 1
ATOM 1581 O O . VAL A 1 206 ? 5.318 -21.173 -13.631 1.00 78.25 206 VAL A O 1
ATOM 1584 N N . LYS A 1 207 ? 7.554 -21.078 -13.814 1.00 56.31 207 LYS A N 1
ATOM 1585 C CA . LYS A 1 207 ? 7.674 -22.014 -14.942 1.00 56.31 207 LYS A CA 1
ATOM 1586 C C . LYS A 1 207 ? 7.643 -23.449 -14.438 1.00 56.31 207 LYS A C 1
ATOM 1588 O O . LYS A 1 207 ? 7.010 -24.265 -15.136 1.00 56.31 207 LYS A O 1
#